Protein AF-A0A812LPV9-F1 (afdb_monomer)

Mean predicted aligned error: 14.33 Å

Structure (mmCIF, N/CA/C/O backbone):
data_AF-A0A812LPV9-F1
#
_entry.id   AF-A0A812LPV9-F1
#
loop_
_atom_site.group_PDB
_atom_site.id
_atom_site.type_symbol
_atom_site.label_atom_id
_atom_site.label_alt_id
_atom_site.label_comp_id
_atom_site.label_asym_id
_atom_site.label_entity_id
_atom_site.label_seq_id
_atom_site.pdbx_PDB_ins_code
_atom_site.Cartn_x
_atom_site.Cartn_y
_atom_site.Cartn_z
_atom_site.occupancy
_atom_site.B_iso_or_equiv
_atom_site.auth_seq_id
_atom_site.auth_comp_id
_atom_site.auth_asym_id
_atom_site.auth_atom_id
_atom_site.pdbx_PDB_model_num
ATOM 1 N N . MET A 1 1 ? -12.421 2.363 -5.747 1.00 58.09 1 MET A N 1
ATOM 2 C CA . MET A 1 1 ? -12.480 2.417 -7.228 1.00 58.09 1 MET A CA 1
ATOM 3 C C . MET A 1 1 ? -11.314 3.194 -7.836 1.00 58.09 1 MET A C 1
ATOM 5 O O . MET A 1 1 ? -10.560 2.579 -8.571 1.00 58.09 1 MET A O 1
ATOM 9 N N . GLY A 1 2 ? -11.102 4.476 -7.494 1.00 71.25 2 GLY A N 1
ATOM 10 C CA . GLY A 1 2 ? -10.065 5.321 -8.123 1.00 71.25 2 GLY A CA 1
ATOM 11 C C . GLY A 1 2 ? -8.636 4.754 -8.113 1.00 71.25 2 GLY A C 1
ATOM 12 O O . GLY A 1 2 ? -7.949 4.799 -9.131 1.00 71.25 2 GLY A O 1
ATOM 13 N N . TYR A 1 3 ? -8.210 4.146 -6.999 1.00 72.00 3 TYR A N 1
ATOM 14 C CA . TYR A 1 3 ? -6.899 3.493 -6.918 1.00 72.00 3 TYR A CA 1
ATOM 15 C C . TYR A 1 3 ? -6.762 2.323 -7.892 1.00 72.00 3 TYR A C 1
ATOM 17 O O . TYR A 1 3 ? -5.778 2.259 -8.619 1.00 72.00 3 TYR A O 1
ATOM 25 N N . LEU A 1 4 ? -7.757 1.429 -7.933 1.00 73.62 4 LEU A N 1
ATOM 26 C CA . LEU A 1 4 ? -7.759 0.251 -8.802 1.00 73.62 4 LEU A CA 1
ATOM 27 C C . LEU A 1 4 ? -7.688 0.671 -10.274 1.00 73.62 4 LEU A C 1
ATOM 29 O O . LEU A 1 4 ? -6.854 0.178 -11.021 1.00 73.62 4 LEU A O 1
ATOM 33 N N . THR A 1 5 ? -8.498 1.653 -10.675 1.00 74.06 5 THR A N 1
ATOM 34 C CA . THR A 1 5 ? -8.436 2.211 -12.031 1.00 74.06 5 THR A CA 1
ATOM 35 C C . THR A 1 5 ? -7.080 2.856 -12.321 1.00 74.06 5 THR A C 1
ATOM 37 O O . THR A 1 5 ? -6.522 2.634 -13.391 1.00 74.06 5 THR A O 1
ATOM 40 N N . GLY A 1 6 ? -6.501 3.591 -11.365 1.00 79.12 6 GLY A N 1
ATOM 41 C CA . GLY A 1 6 ? -5.182 4.213 -11.525 1.00 79.12 6 GLY A CA 1
ATOM 42 C C . GLY A 1 6 ? -4.029 3.206 -11.623 1.00 79.12 6 GLY A C 1
ATOM 43 O O . GLY A 1 6 ? -3.083 3.414 -12.386 1.00 79.12 6 GLY A O 1
ATOM 44 N N . SER A 1 7 ? -4.125 2.086 -10.901 1.00 80.31 7 SER A N 1
ATOM 45 C CA . SER A 1 7 ? -3.118 1.018 -10.913 1.00 80.31 7 SER A CA 1
ATOM 46 C C . SER A 1 7 ? -3.234 0.131 -12.153 1.00 80.31 7 SER A C 1
ATOM 48 O O . SER A 1 7 ? -2.214 -0.152 -12.776 1.00 80.31 7 SER A O 1
ATOM 50 N N . ILE A 1 8 ? -4.451 -0.222 -12.585 1.00 85.50 8 ILE A N 1
ATOM 51 C CA . ILE A 1 8 ? -4.676 -0.971 -13.835 1.00 85.50 8 ILE A CA 1
ATOM 52 C C . ILE A 1 8 ? -4.139 -0.192 -15.036 1.00 85.50 8 ILE A C 1
ATOM 54 O O . ILE A 1 8 ? -3.438 -0.764 -15.867 1.00 85.50 8 ILE A O 1
ATOM 58 N N . VAL A 1 9 ? -4.434 1.109 -15.128 1.00 85.81 9 VAL A N 1
ATOM 59 C CA . VAL A 1 9 ? -3.950 1.940 -16.241 1.00 85.81 9 VAL A CA 1
ATOM 60 C C . VAL A 1 9 ? -2.424 1.967 -16.263 1.00 85.81 9 VAL A C 1
ATOM 62 O O . VAL A 1 9 ? -1.837 1.681 -17.303 1.00 85.81 9 VAL A O 1
ATOM 65 N N . SER A 1 10 ? -1.787 2.204 -15.113 1.00 82.44 10 SER A N 1
ATOM 66 C CA . SER A 1 10 ? -0.323 2.172 -14.997 1.00 82.44 10 SER A CA 1
ATOM 67 C C . SER A 1 10 ? 0.261 0.809 -15.388 1.00 82.44 10 SER A C 1
ATOM 69 O O . SER A 1 10 ? 1.250 0.755 -16.114 1.00 82.44 10 SER A O 1
ATOM 71 N N . TYR A 1 11 ? -0.365 -0.297 -14.966 1.00 84.75 11 TYR A N 1
ATOM 72 C CA . TYR A 1 11 ? 0.058 -1.649 -15.340 1.00 84.75 11 TYR A CA 1
ATOM 73 C C . TYR A 1 11 ? -0.030 -1.871 -16.853 1.00 84.75 11 TYR A C 1
ATOM 75 O O . TYR A 1 11 ? 0.944 -2.301 -17.468 1.00 84.75 11 TYR A O 1
ATOM 83 N N . VAL A 1 12 ? -1.172 -1.544 -17.464 1.00 87.19 12 VAL A N 1
ATOM 84 C CA . VAL A 1 12 ? -1.396 -1.699 -18.908 1.00 87.19 12 VAL A CA 1
ATOM 85 C C . VAL A 1 12 ? -0.426 -0.825 -19.703 1.00 87.19 12 VAL A C 1
ATOM 87 O O . VAL A 1 12 ? 0.157 -1.297 -20.679 1.00 87.19 12 VAL A O 1
ATOM 90 N N . GLN A 1 13 ? -0.203 0.419 -19.275 1.00 85.94 13 GLN A N 1
ATOM 91 C CA . GLN A 1 13 ? 0.755 1.330 -19.900 1.00 85.94 13 GLN A CA 1
ATOM 92 C C . GLN A 1 13 ? 2.184 0.778 -19.835 1.00 85.94 13 GLN A C 1
ATOM 94 O O . GLN A 1 13 ? 2.838 0.664 -20.874 1.00 85.94 13 GLN A O 1
ATOM 99 N N . ALA A 1 14 ? 2.643 0.398 -18.639 1.00 80.06 14 ALA A N 1
ATOM 100 C CA . ALA A 1 14 ? 4.017 -0.035 -18.398 1.00 80.06 14 ALA A CA 1
ATOM 101 C C . ALA A 1 14 ? 4.334 -1.415 -18.994 1.00 80.06 14 ALA A C 1
ATOM 103 O O . ALA A 1 14 ? 5.439 -1.628 -19.486 1.00 80.06 14 ALA A O 1
ATOM 104 N N . ASN A 1 15 ? 3.378 -2.351 -18.988 1.00 80.19 15 ASN A N 1
ATOM 105 C CA . ASN A 1 15 ? 3.630 -3.732 -19.409 1.00 80.19 15 ASN A CA 1
ATOM 106 C C . ASN A 1 15 ? 3.162 -4.036 -20.828 1.00 80.19 15 ASN A C 1
ATOM 108 O O . ASN A 1 15 ? 3.883 -4.692 -21.573 1.00 80.19 15 ASN A O 1
ATOM 112 N N . LEU A 1 16 ? 1.972 -3.586 -21.225 1.00 83.44 16 LEU A N 1
ATOM 113 C CA . LEU A 1 16 ? 1.396 -3.966 -22.516 1.00 83.44 16 LEU A CA 1
ATOM 114 C C . LEU A 1 16 ? 1.689 -2.918 -23.589 1.00 83.44 16 LEU A C 1
ATOM 116 O O . LEU A 1 16 ? 2.261 -3.238 -24.630 1.00 83.44 16 LEU A O 1
ATOM 120 N N . VAL A 1 17 ? 1.334 -1.658 -23.333 1.00 86.06 17 VAL A N 1
ATOM 121 C CA . VAL A 1 17 ? 1.473 -0.578 -24.321 1.00 86.06 17 VAL A CA 1
ATOM 122 C C . VAL A 1 17 ? 2.946 -0.305 -24.617 1.00 86.06 17 VAL A C 1
ATOM 124 O O . VAL A 1 17 ? 3.327 -0.237 -25.787 1.00 86.06 17 VAL A O 1
ATOM 127 N N . ALA A 1 18 ? 3.792 -0.236 -23.585 1.00 84.00 18 ALA A N 1
ATOM 128 C CA . ALA A 1 18 ? 5.233 -0.081 -23.762 1.00 84.00 18 ALA A CA 1
ATOM 129 C C . ALA A 1 18 ? 5.836 -1.221 -24.602 1.00 84.00 18 ALA A C 1
ATOM 131 O O . ALA A 1 18 ? 6.588 -0.954 -25.538 1.00 84.00 18 ALA A O 1
ATOM 132 N N . LYS A 1 19 ? 5.467 -2.485 -24.347 1.00 81.44 19 LYS A N 1
ATOM 133 C CA . LYS A 1 19 ? 5.959 -3.628 -25.139 1.00 81.44 19 LYS A CA 1
ATOM 134 C C . LYS A 1 19 ? 5.472 -3.579 -26.585 1.00 81.44 19 LYS A C 1
ATOM 136 O O . LYS A 1 19 ? 6.274 -3.792 -27.491 1.00 81.44 19 LYS A O 1
ATOM 141 N N . ILE A 1 20 ? 4.206 -3.235 -26.828 1.00 81.69 20 ILE A N 1
ATOM 142 C CA . ILE A 1 20 ? 3.676 -3.080 -28.191 1.00 81.69 20 ILE A CA 1
ATOM 143 C C . ILE A 1 20 ? 4.466 -2.014 -28.965 1.00 81.69 20 ILE A C 1
ATOM 145 O O . ILE A 1 20 ? 4.861 -2.260 -30.106 1.00 81.69 20 ILE A O 1
ATOM 149 N N . ILE A 1 21 ? 4.720 -0.855 -28.348 1.00 81.56 21 ILE A N 1
ATOM 150 C CA . ILE A 1 21 ? 5.374 0.289 -28.999 1.00 81.56 21 ILE A CA 1
ATOM 151 C C . ILE A 1 21 ? 6.881 0.072 -29.177 1.00 81.56 21 ILE A C 1
ATOM 153 O O . ILE A 1 21 ? 7.406 0.335 -30.259 1.00 81.56 21 ILE A O 1
ATOM 157 N N . TYR A 1 22 ? 7.586 -0.366 -28.133 1.00 78.31 22 TYR A N 1
ATOM 158 C CA . TYR A 1 22 ? 9.050 -0.418 -28.133 1.00 78.31 22 TYR A CA 1
ATOM 159 C C . TYR A 1 22 ? 9.610 -1.771 -28.584 1.00 78.31 22 TYR A C 1
ATOM 161 O O . TYR A 1 22 ? 10.654 -1.796 -29.235 1.00 78.31 22 TYR A O 1
ATOM 169 N N . VAL A 1 23 ? 8.931 -2.882 -28.272 1.00 77.88 23 VAL A N 1
ATOM 170 C CA . VAL A 1 23 ? 9.453 -4.244 -28.491 1.00 77.88 23 VAL A CA 1
ATOM 171 C C . VAL A 1 23 ? 8.828 -4.889 -29.723 1.00 77.88 23 VAL A C 1
ATOM 173 O O . VAL A 1 23 ? 9.540 -5.247 -30.656 1.00 77.88 23 VAL A O 1
ATOM 176 N N . TRP A 1 24 ? 7.502 -5.042 -29.751 1.00 80.00 24 TRP A N 1
ATOM 177 C CA . TRP A 1 24 ? 6.835 -5.840 -30.783 1.00 80.00 24 TRP A CA 1
ATOM 178 C C . TRP A 1 24 ? 6.663 -5.102 -32.103 1.00 80.00 24 TRP A C 1
ATOM 180 O O . TRP A 1 24 ? 6.750 -5.735 -33.154 1.00 80.00 24 TRP A O 1
ATOM 190 N N . LYS A 1 25 ? 6.385 -3.789 -32.061 1.00 82.31 25 LYS A N 1
ATOM 191 C CA . LYS A 1 25 ? 6.177 -2.932 -33.245 1.00 82.31 25 LYS A CA 1
ATOM 192 C C . LYS A 1 25 ? 5.220 -3.556 -34.270 1.00 82.31 25 LYS A C 1
ATOM 194 O O . LYS A 1 25 ? 5.392 -3.424 -35.476 1.00 82.31 25 LYS A O 1
ATOM 199 N N . CYS A 1 26 ? 4.227 -4.295 -33.781 1.00 82.81 26 CYS A N 1
ATOM 200 C CA . CYS A 1 26 ? 3.403 -5.175 -34.605 1.00 82.81 26 CYS A CA 1
ATOM 201 C C . CYS A 1 26 ? 2.161 -4.487 -35.191 1.00 82.81 26 CYS A C 1
ATOM 203 O O . CYS A 1 26 ? 1.434 -5.111 -35.962 1.00 82.81 26 CYS A O 1
ATOM 205 N N . LEU A 1 27 ? 1.909 -3.227 -34.824 1.00 88.12 27 LEU A N 1
ATOM 206 C CA . LEU A 1 27 ? 0.737 -2.461 -35.239 1.00 88.12 27 LEU A CA 1
ATOM 207 C C . LEU A 1 27 ? 1.086 -1.427 -36.323 1.00 88.12 27 LEU A C 1
ATOM 209 O O . LEU A 1 27 ? 2.207 -0.919 -36.339 1.00 88.12 27 LEU A O 1
ATOM 213 N N . PRO A 1 28 ? 0.131 -1.073 -37.203 1.00 91.19 28 PRO A N 1
ATOM 214 C CA . PRO A 1 28 ? 0.298 0.017 -38.162 1.00 91.19 28 PRO A CA 1
ATOM 215 C C . PRO A 1 28 ? 0.504 1.369 -37.461 1.00 91.19 28 PRO A C 1
ATOM 217 O O . PRO A 1 28 ? 0.020 1.587 -36.346 1.00 91.19 28 PRO A O 1
ATOM 220 N N . GLU A 1 29 ? 1.176 2.301 -38.143 1.00 89.38 29 GLU A N 1
ATOM 221 C CA . GLU A 1 29 ? 1.574 3.606 -37.588 1.00 89.38 29 GLU A CA 1
ATOM 222 C C . GLU A 1 29 ? 0.404 4.423 -37.027 1.00 89.38 29 GLU A C 1
ATOM 224 O O . GLU A 1 29 ? 0.554 5.084 -36.003 1.00 89.38 29 GLU A O 1
ATOM 229 N N . SER A 1 30 ? -0.779 4.336 -37.640 1.00 93.00 30 SER A N 1
ATOM 230 C CA . SER A 1 30 ? -1.986 5.015 -37.153 1.00 93.00 30 SER A CA 1
ATOM 231 C C . SER A 1 30 ? -2.409 4.529 -35.763 1.00 93.00 30 SER A C 1
ATOM 233 O O . SER A 1 30 ? -2.703 5.341 -34.887 1.00 93.00 30 SER A O 1
ATOM 235 N N . LEU A 1 31 ? -2.385 3.213 -35.525 1.00 90.81 31 LEU A N 1
ATOM 236 C CA . LEU A 1 31 ? -2.708 2.623 -34.223 1.00 90.81 31 LEU A CA 1
ATOM 237 C C . LEU A 1 31 ? -1.598 2.870 -33.201 1.00 90.81 31 LEU A C 1
ATOM 239 O O . LEU A 1 31 ? -1.889 3.171 -32.044 1.00 90.81 31 LEU A O 1
ATOM 243 N N . LEU A 1 32 ? -0.333 2.806 -33.626 1.00 88.44 32 LEU A N 1
ATOM 244 C CA . LEU A 1 32 ? 0.790 3.191 -32.772 1.00 88.44 32 LEU A CA 1
ATOM 245 C C . LEU A 1 32 ? 0.698 4.663 -32.359 1.00 88.44 32 LEU A C 1
ATOM 247 O O . LEU A 1 32 ? 0.984 4.972 -31.209 1.00 88.44 32 LEU A O 1
ATOM 251 N N . GLY A 1 33 ? 0.241 5.555 -33.241 1.00 90.12 33 GLY A N 1
ATOM 252 C CA . GLY A 1 33 ? -0.003 6.964 -32.929 1.00 90.12 33 GLY A CA 1
ATOM 253 C C . GLY A 1 33 ? -1.067 7.170 -31.846 1.00 90.12 33 GLY A C 1
ATOM 254 O O . GLY A 1 33 ? -0.899 8.027 -30.982 1.00 90.12 33 GLY A O 1
ATOM 255 N N . ILE A 1 34 ? -2.117 6.345 -31.831 1.00 92.19 34 ILE A N 1
ATOM 256 C CA . ILE A 1 34 ? -3.139 6.367 -30.771 1.00 92.19 34 ILE A CA 1
ATOM 257 C C . ILE A 1 34 ? -2.555 5.848 -29.453 1.00 92.19 34 ILE A C 1
ATOM 259 O O . ILE A 1 34 ? -2.677 6.504 -28.421 1.00 92.19 34 ILE A O 1
ATOM 263 N N . LEU A 1 35 ? -1.877 4.695 -29.479 1.00 90.38 35 LEU A N 1
ATOM 264 C CA . LEU A 1 35 ? -1.255 4.116 -28.282 1.00 90.38 35 LEU A CA 1
ATOM 265 C C . LEU A 1 35 ? -0.168 5.020 -27.694 1.00 90.38 35 LEU A C 1
ATOM 267 O O . LEU A 1 35 ? -0.006 5.088 -26.478 1.00 90.38 35 LEU A O 1
ATOM 271 N N . LYS A 1 36 ? 0.541 5.755 -28.552 1.00 87.38 36 LYS A N 1
ATOM 272 C CA . LYS A 1 36 ? 1.539 6.753 -28.176 1.00 87.38 36 LYS A CA 1
ATOM 273 C C . LYS A 1 36 ? 0.943 7.831 -27.263 1.00 87.38 36 LYS A C 1
ATOM 275 O O . LYS A 1 36 ? 1.590 8.209 -26.294 1.00 87.38 36 LYS A O 1
ATOM 280 N N . ALA A 1 37 ? -0.295 8.270 -27.508 1.00 88.00 37 ALA A N 1
ATOM 281 C CA . ALA A 1 37 ? -0.976 9.250 -26.656 1.00 88.00 37 ALA A CA 1
ATOM 282 C C . ALA A 1 37 ? -1.279 8.720 -25.242 1.00 88.00 37 ALA A C 1
ATOM 284 O O . ALA A 1 37 ? -1.462 9.505 -24.314 1.00 88.00 37 ALA A O 1
ATOM 285 N N . LEU A 1 38 ? -1.315 7.395 -25.071 1.00 87.50 38 LEU A N 1
ATOM 286 C CA . LEU A 1 38 ? -1.535 6.749 -23.780 1.00 87.50 38 LEU A CA 1
ATOM 287 C C . LEU A 1 38 ? -0.239 6.524 -23.001 1.00 87.50 38 LEU A C 1
ATOM 289 O O . LEU A 1 38 ? -0.322 6.176 -21.827 1.00 87.50 38 LEU A O 1
ATOM 293 N N . LEU A 1 39 ? 0.939 6.680 -23.612 1.00 85.06 39 LEU A N 1
ATOM 294 C CA . LEU A 1 39 ? 2.207 6.386 -22.957 1.00 85.06 39 LEU A CA 1
ATOM 295 C C . LEU A 1 39 ? 2.869 7.679 -22.449 1.00 85.06 39 LEU A C 1
ATOM 297 O O . LEU A 1 39 ? 3.226 8.542 -23.259 1.00 85.06 39 LEU A O 1
ATOM 301 N N . PRO A 1 40 ? 3.086 7.837 -21.131 1.00 78.19 40 PRO A N 1
ATOM 302 C CA . PRO A 1 40 ? 3.916 8.929 -20.641 1.00 78.19 40 PRO A CA 1
ATOM 303 C C . PRO A 1 40 ? 5.332 8.761 -21.210 1.00 78.19 40 PRO A C 1
ATOM 305 O O . PRO A 1 40 ? 5.865 7.654 -21.229 1.00 78.19 40 PRO A O 1
ATOM 308 N N . TRP A 1 41 ? 5.933 9.854 -21.688 1.00 83.69 41 TRP A N 1
ATOM 309 C CA . TRP A 1 41 ? 7.270 9.848 -22.313 1.00 83.69 41 TRP A CA 1
ATOM 310 C C . TRP A 1 41 ? 7.350 9.088 -23.638 1.00 83.69 41 TRP A C 1
ATOM 312 O O . TRP A 1 41 ? 8.372 8.501 -23.982 1.00 83.69 41 TRP A O 1
ATOM 322 N N . SER A 1 42 ? 6.262 9.105 -24.403 1.00 84.81 42 SER A N 1
ATOM 323 C CA . SER A 1 42 ? 6.263 8.540 -25.744 1.00 84.81 42 SER A CA 1
ATOM 324 C C . SER A 1 42 ? 7.296 9.225 -26.669 1.00 84.81 42 SER A C 1
ATOM 326 O O . SER A 1 42 ? 7.523 10.435 -26.557 1.00 84.81 42 SER A O 1
ATOM 328 N N . PRO A 1 43 ? 7.926 8.488 -27.601 1.00 82.12 43 PRO A N 1
ATOM 329 C CA . PRO A 1 43 ? 8.985 9.026 -28.452 1.00 82.12 43 PRO A CA 1
ATOM 330 C C . PRO A 1 43 ? 8.417 10.059 -29.431 1.00 82.12 43 PRO A C 1
ATOM 332 O O . PRO A 1 43 ? 7.331 9.866 -29.977 1.00 82.12 43 PRO A O 1
ATOM 335 N N . ALA A 1 44 ? 9.148 11.141 -29.715 1.00 85.44 44 ALA A N 1
ATOM 336 C CA . ALA A 1 44 ? 8.681 12.199 -30.620 1.00 85.44 44 ALA A CA 1
ATOM 337 C C . ALA A 1 44 ? 8.314 11.666 -32.021 1.00 85.44 44 ALA A C 1
ATOM 339 O O . ALA A 1 44 ? 7.297 12.075 -32.580 1.00 85.44 44 ALA A O 1
ATOM 340 N N . SER A 1 45 ? 9.055 10.673 -32.520 1.00 86.50 45 SER A N 1
ATOM 341 C CA . SER A 1 45 ? 8.760 9.933 -33.751 1.00 86.50 45 SER A CA 1
ATOM 342 C C . SER A 1 45 ? 8.610 8.432 -33.473 1.00 86.50 45 SER A C 1
ATOM 344 O O . SER A 1 45 ? 9.270 7.900 -32.588 1.00 86.50 45 SER A O 1
ATOM 346 N N . LEU A 1 46 ? 7.772 7.734 -34.247 1.00 82.00 46 LEU A N 1
ATOM 347 C CA . LEU A 1 46 ? 7.689 6.263 -34.234 1.00 82.00 46 LEU A CA 1
ATOM 348 C C . LEU A 1 46 ? 8.831 5.602 -35.025 1.00 82.00 46 LEU A C 1
ATOM 350 O O . LEU A 1 46 ? 9.067 4.407 -34.889 1.00 82.00 46 LEU A O 1
ATOM 354 N N . THR A 1 47 ? 9.551 6.370 -35.846 1.00 79.69 47 THR A N 1
ATOM 355 C CA . THR A 1 47 ? 10.686 5.862 -36.631 1.00 79.69 47 THR A CA 1
ATOM 356 C C . THR A 1 47 ? 11.998 5.891 -35.850 1.00 79.69 47 THR A C 1
ATOM 358 O O . THR A 1 47 ? 12.862 5.044 -36.067 1.00 79.69 47 THR A O 1
ATOM 361 N N . VAL A 1 48 ? 12.142 6.835 -34.914 1.00 79.25 48 VAL A N 1
ATOM 362 C CA . VAL A 1 48 ? 13.349 7.030 -34.102 1.00 79.25 48 VAL A CA 1
ATOM 363 C C . VAL A 1 48 ? 12.952 7.091 -32.635 1.00 79.25 48 VAL A C 1
ATOM 365 O O . VAL A 1 48 ? 12.323 8.046 -32.181 1.00 79.25 48 VAL A O 1
ATOM 368 N N . TYR A 1 49 ? 13.344 6.059 -31.894 1.00 75.94 49 TYR A N 1
ATOM 369 C CA . TYR A 1 49 ? 13.074 5.945 -30.469 1.00 75.94 49 TYR A CA 1
ATOM 370 C C . TYR A 1 49 ? 14.250 6.519 -29.691 1.00 75.94 49 TYR A C 1
ATOM 372 O O . TYR A 1 49 ? 15.324 5.919 -29.648 1.00 75.94 49 TYR A O 1
ATOM 380 N N . ASP A 1 50 ? 14.042 7.682 -29.079 1.00 79.19 50 ASP A N 1
ATOM 381 C CA . ASP A 1 50 ? 15.014 8.218 -28.138 1.00 79.19 50 ASP A CA 1
ATOM 382 C C . ASP A 1 50 ? 15.155 7.259 -26.950 1.00 79.19 50 ASP A C 1
ATOM 384 O O . ASP A 1 50 ?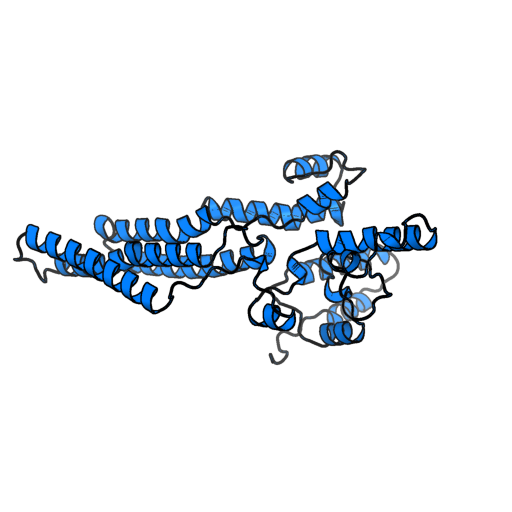 14.179 6.886 -26.290 1.00 79.19 50 ASP A O 1
ATOM 388 N N . ARG A 1 51 ? 16.396 6.857 -26.686 1.00 75.88 51 ARG A N 1
ATOM 389 C CA . ARG A 1 51 ? 16.733 5.898 -25.638 1.00 75.88 51 ARG A CA 1
ATOM 390 C C . ARG A 1 51 ? 16.281 6.385 -24.267 1.00 75.88 51 ARG A C 1
ATOM 392 O O . ARG A 1 51 ? 15.757 5.593 -23.492 1.00 75.88 51 ARG A O 1
ATOM 399 N N . ARG A 1 52 ? 16.444 7.680 -23.978 1.00 76.00 52 ARG A N 1
ATOM 400 C CA . ARG A 1 52 ? 16.051 8.253 -22.686 1.00 76.00 52 ARG A CA 1
ATOM 401 C C . ARG A 1 52 ? 14.536 8.200 -22.496 1.00 76.00 52 ARG A C 1
ATOM 403 O O . ARG A 1 52 ? 14.068 7.906 -21.402 1.00 76.00 52 ARG A O 1
ATOM 410 N N . SER A 1 53 ? 13.774 8.435 -23.558 1.00 79.25 53 SER A N 1
ATOM 411 C CA . SER A 1 53 ? 12.312 8.314 -23.550 1.00 79.25 53 SER A CA 1
ATOM 412 C C . SER A 1 53 ? 11.857 6.869 -23.301 1.00 79.25 53 SER A C 1
ATOM 414 O O . SER A 1 53 ? 10.979 6.637 -22.472 1.00 79.25 53 SER A O 1
ATOM 416 N N . ALA A 1 54 ? 12.514 5.886 -23.929 1.00 77.12 54 ALA A N 1
ATOM 417 C CA . ALA A 1 54 ? 12.256 4.470 -23.666 1.00 77.12 54 ALA A CA 1
ATOM 418 C C . ALA A 1 54 ? 12.601 4.081 -22.217 1.00 77.12 54 ALA A C 1
ATOM 420 O O . ALA A 1 54 ? 11.773 3.500 -21.522 1.00 77.12 54 ALA A O 1
ATOM 421 N N . GLU A 1 55 ? 13.786 4.465 -21.732 1.00 75.00 55 GLU A N 1
ATOM 422 C CA . GLU A 1 55 ? 14.221 4.258 -20.344 1.00 75.00 55 GLU A CA 1
ATOM 423 C C . GLU A 1 55 ? 13.216 4.831 -19.332 1.00 75.00 55 GLU A C 1
ATOM 425 O O . GLU A 1 55 ? 12.852 4.163 -18.365 1.00 75.00 55 GLU A O 1
ATOM 430 N N . MET A 1 56 ? 12.728 6.051 -19.569 1.00 76.38 56 MET A N 1
ATOM 431 C CA . MET A 1 56 ? 11.723 6.690 -18.719 1.00 76.38 56 MET A CA 1
ATOM 432 C C . MET A 1 56 ? 10.352 6.013 -18.815 1.00 76.38 56 MET A C 1
ATOM 434 O O . MET A 1 56 ? 9.662 5.923 -17.803 1.00 76.38 56 MET A O 1
ATOM 438 N N . GLY A 1 57 ? 9.969 5.511 -19.992 1.00 76.81 57 GLY A N 1
ATOM 439 C CA . GLY A 1 57 ? 8.721 4.770 -20.198 1.00 76.81 57 GLY A CA 1
ATOM 440 C C . GLY A 1 57 ? 8.697 3.400 -19.511 1.00 76.81 57 GLY A C 1
ATOM 441 O O . GLY A 1 57 ? 7.632 2.944 -19.106 1.00 76.81 57 GLY A O 1
ATOM 442 N N . PHE A 1 58 ? 9.863 2.769 -19.337 1.00 76.50 58 PHE A N 1
ATOM 443 C CA . PHE A 1 58 ? 10.016 1.514 -18.588 1.00 76.50 58 PHE A CA 1
ATOM 444 C C . PHE A 1 58 ? 10.311 1.718 -17.097 1.00 76.50 58 PHE A C 1
ATOM 446 O O . PHE A 1 58 ? 10.396 0.747 -16.346 1.00 76.50 58 PHE A O 1
ATOM 453 N N . ARG A 1 59 ? 10.478 2.962 -16.636 1.00 75.69 59 ARG A N 1
ATOM 454 C CA . ARG A 1 59 ? 10.715 3.230 -15.219 1.00 75.69 59 ARG A CA 1
ATOM 455 C C . ARG A 1 59 ? 9.436 2.966 -14.426 1.00 75.69 59 ARG A C 1
ATOM 457 O O . ARG A 1 59 ? 8.429 3.640 -14.627 1.00 75.69 59 ARG A O 1
ATOM 464 N N . ALA A 1 60 ? 9.508 2.028 -13.484 1.00 79.31 60 ALA A N 1
ATOM 465 C CA . ALA A 1 60 ? 8.431 1.752 -12.541 1.00 79.31 60 ALA A CA 1
ATOM 466 C C . ALA A 1 60 ? 8.003 3.038 -11.812 1.00 79.31 60 ALA A C 1
ATOM 468 O O . ALA A 1 60 ? 8.836 3.748 -11.233 1.00 79.31 60 ALA A O 1
ATOM 469 N N . GLY A 1 61 ? 6.703 3.340 -11.842 1.00 81.19 61 GLY A N 1
ATOM 470 C CA . GLY A 1 61 ? 6.142 4.502 -11.152 1.00 81.19 61 GLY A CA 1
ATOM 471 C C . GLY A 1 61 ? 6.361 4.388 -9.646 1.00 81.19 61 GLY A C 1
ATOM 472 O O . GLY A 1 61 ? 6.469 3.290 -9.123 1.00 81.19 61 GLY A O 1
ATOM 473 N N . GLN A 1 62 ? 6.453 5.493 -8.914 1.00 82.19 62 GLN A N 1
ATOM 474 C CA . GLN A 1 62 ? 6.592 5.392 -7.458 1.00 82.19 62 GLN A CA 1
ATOM 475 C C . GLN A 1 62 ? 5.303 4.862 -6.818 1.00 82.19 62 GLN A C 1
ATOM 477 O O . GLN A 1 62 ? 4.204 5.107 -7.326 1.00 82.19 62 GLN A O 1
ATOM 482 N N . ILE A 1 63 ? 5.434 4.163 -5.688 1.00 83.69 63 ILE A N 1
ATOM 483 C CA . ILE A 1 63 ? 4.284 3.759 -4.874 1.00 83.69 63 ILE A CA 1
ATOM 484 C C . ILE A 1 63 ? 3.442 4.996 -4.539 1.00 83.69 63 ILE A C 1
ATOM 486 O O . ILE A 1 63 ? 3.941 6.007 -4.038 1.00 83.69 63 ILE A O 1
ATOM 490 N N . GLY A 1 64 ? 2.142 4.903 -4.812 1.00 84.69 64 GLY A N 1
ATOM 491 C CA . GLY A 1 64 ? 1.167 5.949 -4.527 1.00 84.69 64 GLY A CA 1
ATOM 492 C C . GLY A 1 64 ? 0.765 5.965 -3.056 1.00 84.69 64 GLY A C 1
ATOM 493 O O . GLY A 1 64 ? -0.409 5.766 -2.755 1.00 84.69 64 GLY A O 1
ATOM 494 N N . LEU A 1 65 ? 1.717 6.217 -2.151 1.00 83.44 65 LEU A N 1
ATOM 495 C CA . LEU A 1 65 ? 1.524 6.135 -0.697 1.00 83.44 65 LEU A CA 1
ATOM 496 C C . LEU A 1 65 ? 0.267 6.864 -0.176 1.00 83.44 65 LEU A C 1
ATOM 498 O O . LEU A 1 65 ? -0.449 6.273 0.631 1.00 83.44 65 LEU A O 1
ATOM 502 N N . PRO A 1 66 ? -0.101 8.078 -0.644 1.00 84.38 66 PRO A N 1
ATOM 503 C CA . PRO A 1 66 ? -1.340 8.724 -0.202 1.00 84.38 66 PRO A CA 1
ATOM 504 C C . PRO A 1 66 ? -2.596 7.896 -0.491 1.00 84.38 66 PRO A C 1
ATOM 506 O O . PRO A 1 66 ? -3.528 7.880 0.313 1.00 84.38 66 PRO A O 1
ATOM 509 N N . TRP A 1 67 ? -2.626 7.192 -1.623 1.00 83.69 67 TRP A N 1
ATOM 510 C CA . TRP A 1 67 ? -3.751 6.347 -2.010 1.00 83.69 67 TRP A CA 1
ATOM 511 C C . TRP A 1 67 ? -3.764 5.033 -1.241 1.00 83.69 67 TRP A C 1
ATOM 513 O O . TRP A 1 67 ? -4.830 4.613 -0.792 1.00 83.69 67 TRP A O 1
ATOM 523 N N . ASP A 1 68 ? -2.595 4.421 -1.046 1.00 83.12 68 ASP A N 1
ATOM 524 C CA . ASP A 1 68 ? -2.454 3.204 -0.244 1.00 83.12 68 ASP A CA 1
ATOM 525 C C . ASP A 1 68 ? -2.910 3.472 1.194 1.00 83.12 68 ASP A C 1
ATOM 527 O O . ASP A 1 68 ? -3.768 2.762 1.714 1.00 83.12 68 ASP A O 1
ATOM 531 N N . TYR A 1 69 ? -2.447 4.565 1.805 1.00 84.62 69 TYR A N 1
ATOM 532 C CA . TYR A 1 69 ? -2.854 4.948 3.156 1.00 84.62 69 TYR A CA 1
ATOM 533 C C . TYR A 1 69 ? -4.304 5.409 3.244 1.00 84.62 69 TYR A C 1
ATOM 535 O O . TYR A 1 69 ? -4.954 5.146 4.250 1.00 84.62 69 TYR A O 1
ATOM 543 N N . SER A 1 70 ? -4.853 6.042 2.206 1.00 85.19 70 SER A N 1
ATOM 544 C CA . SER A 1 70 ? -6.288 6.347 2.166 1.00 85.19 70 SER A CA 1
ATOM 545 C C . SER A 1 70 ? -7.120 5.065 2.132 1.00 85.19 70 SER A C 1
ATOM 547 O O . SER A 1 70 ? -8.105 4.949 2.857 1.00 85.19 70 SER A O 1
ATOM 549 N N . ASN A 1 71 ? -6.710 4.071 1.342 1.00 82.62 71 ASN A N 1
ATOM 550 C CA . ASN A 1 71 ? -7.400 2.785 1.291 1.00 82.62 71 ASN A CA 1
ATOM 551 C C . ASN A 1 71 ? -7.250 1.993 2.582 1.00 82.62 71 ASN A C 1
ATOM 553 O O . ASN A 1 71 ? -8.200 1.326 2.983 1.00 82.62 71 ASN A O 1
ATOM 557 N N . LEU A 1 72 ? -6.079 2.075 3.214 1.00 82.62 72 LEU A N 1
ATOM 558 C CA . LEU A 1 72 ? -5.836 1.438 4.491 1.00 82.62 72 LEU A CA 1
ATOM 559 C C . LEU A 1 72 ? -6.615 2.144 5.587 1.00 82.62 72 LEU A C 1
ATOM 561 O O . LEU A 1 72 ? -7.338 1.458 6.259 1.00 82.62 72 LEU A O 1
ATOM 565 N N . ILE A 1 73 ? -6.562 3.466 5.747 1.00 86.25 73 ILE A N 1
ATOM 566 C CA . ILE A 1 73 ? -7.140 4.170 6.905 1.00 86.25 73 ILE A CA 1
ATOM 567 C C . ILE A 1 73 ? -8.577 4.638 6.653 1.00 86.25 73 ILE A C 1
ATOM 569 O O . ILE A 1 73 ? -9.468 4.342 7.447 1.00 86.25 73 ILE A O 1
ATOM 573 N N . LEU A 1 74 ? -8.825 5.383 5.571 1.00 86.31 74 LEU A N 1
ATOM 574 C CA . LEU A 1 74 ? -10.108 6.062 5.358 1.00 86.31 74 LEU A CA 1
ATOM 575 C C . LEU A 1 74 ? -11.231 5.086 5.013 1.00 86.31 74 LEU A C 1
ATOM 577 O O . LEU A 1 74 ? -12.327 5.233 5.547 1.00 86.31 74 LEU A O 1
ATOM 581 N N . ASN A 1 75 ? -10.985 4.082 4.163 1.00 85.00 75 ASN A N 1
ATOM 582 C CA . ASN A 1 75 ? -12.050 3.140 3.800 1.00 85.00 75 ASN A CA 1
ATOM 583 C C . ASN A 1 75 ? -12.541 2.344 5.022 1.00 85.00 75 ASN A C 1
ATOM 585 O O . ASN A 1 75 ? -13.749 2.320 5.244 1.00 85.00 75 ASN A O 1
ATOM 589 N N . PRO A 1 76 ? -11.671 1.753 5.864 1.00 84.56 76 PRO A N 1
ATOM 590 C CA . PRO A 1 76 ? -12.125 1.063 7.064 1.00 84.56 76 PRO A CA 1
ATOM 591 C C . PRO A 1 76 ? -12.776 2.010 8.060 1.00 84.56 76 PRO A C 1
ATOM 593 O O . PRO A 1 76 ? -13.798 1.644 8.618 1.00 84.56 76 PRO A O 1
ATOM 596 N N . LEU A 1 77 ? -12.276 3.242 8.227 1.00 86.69 77 LEU A N 1
ATOM 597 C CA . LEU A 1 77 ? -12.970 4.252 9.033 1.00 86.69 77 LEU A CA 1
ATOM 598 C C . LEU A 1 77 ? -14.408 4.469 8.557 1.00 86.69 77 LEU A C 1
ATOM 600 O O . LEU A 1 77 ? -15.329 4.391 9.364 1.00 86.69 77 LEU A O 1
ATOM 604 N N . LEU A 1 78 ? -14.609 4.704 7.258 1.00 86.44 78 LEU A N 1
ATOM 605 C CA . LEU A 1 78 ? -15.937 4.903 6.680 1.00 86.44 78 LEU A CA 1
ATOM 606 C C . LEU A 1 78 ? -16.836 3.685 6.906 1.00 86.44 78 LEU A C 1
ATOM 608 O O . LEU A 1 78 ? -17.980 3.858 7.316 1.00 86.44 78 LEU A O 1
ATOM 612 N N . VAL A 1 79 ? -16.321 2.468 6.715 1.00 83.56 79 VAL A N 1
ATOM 613 C CA . VAL A 1 79 ? -17.107 1.247 6.951 1.00 83.56 79 VAL A CA 1
ATOM 614 C C . VAL A 1 79 ? -17.395 1.034 8.444 1.00 83.56 79 VAL A C 1
ATOM 616 O O . VAL A 1 79 ? -18.491 0.624 8.823 1.00 83.56 79 VAL A O 1
ATOM 619 N N . PHE A 1 80 ? -16.469 1.390 9.335 1.00 83.19 80 PHE A N 1
ATOM 620 C CA . PHE A 1 80 ? -16.740 1.364 10.771 1.00 83.19 80 PHE A CA 1
ATOM 621 C C . PHE A 1 80 ? -17.820 2.376 11.156 1.00 83.19 80 PHE A C 1
ATOM 623 O O . PHE A 1 80 ? -18.728 2.036 11.913 1.00 83.19 80 PHE A O 1
ATOM 630 N N . PHE A 1 81 ? -17.819 3.574 10.568 1.00 81.88 81 PHE A N 1
ATOM 631 C CA . PHE A 1 81 ? -18.915 4.529 10.738 1.00 81.88 81 PHE A CA 1
ATOM 632 C C . PHE A 1 81 ? -20.257 3.992 10.219 1.00 81.88 81 PHE A C 1
ATOM 634 O O . PHE A 1 81 ? -21.282 4.204 10.873 1.00 81.88 81 PHE A O 1
ATOM 641 N N . THR A 1 82 ? -20.286 3.253 9.104 1.00 80.50 82 THR A N 1
ATOM 642 C CA . THR A 1 82 ? -21.538 2.643 8.624 1.00 80.50 82 THR A CA 1
ATOM 643 C C . THR A 1 82 ? -22.062 1.564 9.576 1.00 80.50 82 THR A C 1
ATOM 645 O O . THR A 1 82 ? -23.277 1.499 9.777 1.00 80.50 82 THR A O 1
ATOM 648 N N . PHE A 1 83 ? -21.191 0.802 10.256 1.00 74.19 83 PHE A N 1
ATOM 649 C CA . PHE A 1 83 ? -21.617 -0.123 11.321 1.00 74.19 83 PHE A CA 1
ATOM 650 C C . PHE A 1 83 ? -22.291 0.592 12.497 1.00 74.19 83 PHE A C 1
ATOM 652 O O . PHE A 1 83 ? -23.248 0.071 13.082 1.00 74.19 83 PHE A O 1
ATOM 659 N N . PHE A 1 84 ? -21.817 1.792 12.849 1.00 73.44 84 PHE A N 1
ATOM 660 C CA . PHE A 1 84 ? -22.412 2.580 13.927 1.00 73.44 84 PHE A CA 1
ATOM 661 C C . PHE A 1 84 ? -23.792 3.118 13.583 1.00 73.44 84 PHE A C 1
ATOM 663 O O . PHE A 1 84 ? -24.605 3.251 14.488 1.00 73.44 84 PHE A O 1
ATOM 670 N N . VAL A 1 85 ? -24.078 3.460 12.329 1.00 75.19 85 VAL A N 1
ATOM 671 C CA . VAL A 1 85 ? -25.266 4.276 12.021 1.00 75.19 85 VAL A CA 1
ATOM 672 C C . VAL A 1 85 ? -26.298 3.540 11.175 1.00 75.19 85 VAL A C 1
ATOM 674 O O . VAL A 1 85 ? -27.491 3.736 11.383 1.00 75.19 85 VAL A O 1
ATOM 677 N N . ILE A 1 86 ? -25.868 2.694 10.240 1.00 76.56 86 ILE A N 1
ATOM 678 C CA . ILE A 1 86 ? -26.718 2.285 9.116 1.00 76.56 86 ILE A CA 1
ATOM 679 C C . ILE A 1 86 ? -27.081 0.803 9.183 1.00 76.56 86 ILE A C 1
ATOM 681 O O . ILE A 1 86 ? -28.232 0.441 8.946 1.00 76.56 86 ILE A O 1
ATOM 685 N N . SER A 1 87 ? -26.122 -0.068 9.490 1.00 76.75 87 SER A N 1
ATOM 686 C CA . SER A 1 87 ? -26.322 -1.494 9.239 1.00 76.75 87 SER A CA 1
ATOM 687 C C . SER A 1 87 ? -26.950 -2.250 10.404 1.00 76.75 87 SER A C 1
ATOM 689 O O . SER A 1 87 ? -26.403 -2.282 11.508 1.00 76.75 87 SER A O 1
ATOM 691 N N . MET A 1 88 ? -28.065 -2.938 10.134 1.00 77.06 88 MET A N 1
ATOM 692 C CA . MET A 1 88 ? -28.603 -3.988 11.010 1.00 77.06 88 MET A CA 1
ATOM 693 C C . MET A 1 88 ? -27.967 -5.365 10.749 1.00 77.06 88 MET A C 1
ATOM 695 O O . MET A 1 88 ? -28.157 -6.284 11.540 1.00 77.06 88 MET A O 1
ATOM 699 N N . SER A 1 89 ? -27.198 -5.519 9.664 1.00 80.62 89 SER A N 1
ATOM 700 C CA . SER A 1 89 ? -26.569 -6.783 9.261 1.00 80.62 89 SER A CA 1
ATOM 701 C C . SER A 1 89 ? -25.048 -6.638 9.233 1.00 80.62 89 SER A C 1
ATOM 703 O O . SER A 1 89 ? -24.400 -6.689 8.187 1.00 80.62 89 SER A O 1
ATOM 705 N N . SER A 1 90 ? -24.448 -6.460 10.410 1.00 78.19 90 SER A N 1
ATOM 706 C CA . SER A 1 90 ? -23.002 -6.227 10.519 1.00 78.19 90 SER A CA 1
ATOM 707 C C . SER A 1 90 ? -22.163 -7.418 10.029 1.00 78.19 90 SER A C 1
ATOM 709 O O . SER A 1 90 ? -21.040 -7.242 9.567 1.00 78.19 90 SER A O 1
ATOM 711 N N . TRP A 1 91 ? -22.702 -8.640 10.065 1.00 81.81 91 TRP A N 1
ATOM 712 C CA . TRP A 1 91 ? -21.962 -9.833 9.650 1.00 81.81 91 TRP A CA 1
ATOM 713 C C . TRP A 1 91 ? -21.687 -9.871 8.136 1.00 81.81 91 TRP A C 1
ATOM 715 O O . TRP A 1 91 ? -20.579 -10.229 7.736 1.00 81.81 91 TRP A O 1
ATOM 725 N N . THR A 1 92 ? -22.650 -9.467 7.294 1.00 83.50 92 THR A N 1
ATOM 726 C CA . THR A 1 92 ? -22.485 -9.448 5.827 1.00 83.50 92 THR A CA 1
ATOM 727 C C . THR A 1 92 ? -21.409 -8.457 5.406 1.00 83.50 92 THR A C 1
ATOM 729 O O . THR A 1 92 ? -20.585 -8.744 4.542 1.00 83.50 92 THR A O 1
ATOM 732 N N . GLU A 1 93 ? -21.392 -7.295 6.052 1.00 82.50 93 GLU A N 1
ATOM 733 C CA . GLU A 1 93 ? -20.405 -6.244 5.812 1.00 82.50 93 GLU A CA 1
ATOM 734 C C . GLU A 1 93 ? -19.013 -6.665 6.291 1.00 82.50 93 GLU A C 1
ATOM 736 O O . GLU A 1 93 ? -18.043 -6.495 5.555 1.00 82.50 93 GLU A O 1
ATOM 741 N N . CYS A 1 94 ? -18.906 -7.301 7.463 1.00 81.81 94 CYS A N 1
ATOM 742 C CA . CYS A 1 94 ? -17.650 -7.889 7.931 1.00 81.81 94 CYS A CA 1
ATOM 743 C C . CYS A 1 94 ? -17.107 -8.938 6.949 1.00 81.81 94 CYS A C 1
ATOM 745 O O . CYS A 1 94 ? -15.923 -8.911 6.620 1.00 81.81 94 CYS A O 1
ATOM 747 N N . ALA A 1 95 ? -17.956 -9.834 6.437 1.00 85.31 95 ALA A N 1
ATOM 748 C CA . ALA A 1 95 ? -17.543 -10.821 5.439 1.00 85.31 95 ALA A CA 1
ATOM 749 C C . ALA A 1 95 ? -17.054 -10.149 4.141 1.00 85.31 95 ALA A C 1
ATOM 751 O O . ALA A 1 95 ? -16.000 -10.511 3.615 1.00 85.31 95 ALA A O 1
ATOM 752 N N . GLY A 1 96 ? -17.769 -9.123 3.666 1.00 84.56 96 GLY A N 1
ATOM 753 C CA . GLY A 1 96 ? -17.363 -8.319 2.512 1.00 84.56 96 GLY A CA 1
ATOM 754 C C . GLY A 1 96 ? -16.014 -7.624 2.715 1.00 84.56 96 GLY A C 1
ATOM 755 O O . GLY A 1 96 ? -15.164 -7.663 1.825 1.00 84.56 96 GLY A O 1
ATOM 756 N N . LEU A 1 97 ? -15.774 -7.057 3.902 1.00 83.75 97 LEU A N 1
ATOM 757 C CA . LEU A 1 97 ? -14.490 -6.456 4.272 1.00 83.75 97 LEU A CA 1
ATOM 758 C C . LEU A 1 97 ? -13.346 -7.473 4.268 1.00 83.75 97 LEU A C 1
ATOM 760 O O . LEU A 1 97 ? -12.253 -7.146 3.807 1.00 83.75 97 LEU A O 1
ATOM 764 N N . VAL A 1 98 ? -13.577 -8.696 4.754 1.00 85.62 98 VAL A N 1
ATOM 765 C CA . VAL A 1 98 ? -12.562 -9.762 4.746 1.00 85.62 98 VAL A CA 1
ATOM 766 C C . VAL A 1 98 ? -12.194 -10.137 3.314 1.00 85.62 98 VAL A C 1
ATOM 768 O O . VAL A 1 98 ? -11.013 -10.121 2.967 1.00 85.62 98 VAL A O 1
ATOM 771 N N . VAL A 1 99 ? -13.187 -10.404 2.459 1.00 87.81 99 VAL A N 1
ATOM 772 C CA . VAL A 1 99 ? -12.955 -10.724 1.040 1.00 87.81 99 VAL A CA 1
ATOM 773 C C . VAL A 1 99 ? -12.223 -9.580 0.339 1.00 87.81 99 VAL A C 1
ATOM 775 O O . VAL A 1 99 ? -11.236 -9.813 -0.359 1.00 87.81 99 VAL A O 1
ATOM 778 N N . TRP A 1 100 ? -12.654 -8.338 0.570 1.00 85.31 100 TRP A N 1
ATOM 779 C CA . TRP A 1 100 ? -12.005 -7.154 0.015 1.00 85.31 100 TRP A CA 1
ATOM 780 C C . TRP A 1 100 ? -10.556 -7.010 0.485 1.00 85.31 100 TRP A C 1
ATOM 782 O O . TRP A 1 100 ? -9.682 -6.712 -0.322 1.00 85.31 100 TRP A O 1
ATOM 792 N N . THR A 1 101 ? -10.279 -7.262 1.765 1.00 85.06 101 THR A N 1
ATOM 793 C CA . THR A 1 101 ? -8.925 -7.186 2.331 1.00 85.06 101 THR A CA 1
ATOM 794 C C . THR A 1 101 ? -8.003 -8.226 1.703 1.00 85.06 101 THR A C 1
ATOM 796 O O . THR A 1 101 ? -6.884 -7.890 1.322 1.00 85.06 101 THR A O 1
ATOM 799 N N . LEU A 1 102 ? -8.472 -9.467 1.534 1.00 86.81 102 LEU A N 1
ATOM 800 C CA . LEU A 1 102 ? -7.705 -10.532 0.878 1.00 86.81 102 LEU A CA 1
ATOM 801 C C . LEU A 1 102 ? -7.404 -10.193 -0.585 1.00 86.81 102 LEU A C 1
ATOM 803 O O . LEU A 1 102 ? -6.259 -10.305 -1.026 1.00 86.81 102 LEU A O 1
ATOM 807 N N . PHE A 1 103 ? -8.419 -9.733 -1.320 1.00 88.00 103 PHE A N 1
ATOM 808 C CA . PHE A 1 103 ? -8.255 -9.274 -2.696 1.00 88.00 103 PHE A CA 1
ATOM 809 C C . PHE A 1 103 ? -7.253 -8.118 -2.783 1.00 88.00 103 PHE A C 1
ATOM 811 O O . PHE A 1 103 ? -6.306 -8.180 -3.565 1.00 88.00 103 PHE A O 1
ATOM 818 N N . PHE A 1 104 ? -7.432 -7.078 -1.965 1.00 85.31 104 PHE A N 1
ATOM 819 C CA . PHE A 1 104 ? -6.588 -5.889 -1.984 1.00 85.31 104 PHE A CA 1
ATOM 820 C C . PHE A 1 104 ? -5.150 -6.210 -1.579 1.00 85.31 104 PHE A C 1
ATOM 822 O O . PHE A 1 104 ? -4.223 -5.682 -2.178 1.00 85.31 104 PHE A O 1
ATOM 829 N N . TYR A 1 105 ? -4.947 -7.113 -0.619 1.00 84.44 105 TYR A N 1
ATOM 830 C CA . TYR A 1 105 ? -3.621 -7.608 -0.267 1.00 84.44 105 TYR A CA 1
ATOM 831 C C . TYR A 1 105 ? -2.928 -8.263 -1.469 1.00 84.44 105 TYR A C 1
ATOM 833 O O . TYR A 1 105 ? -1.800 -7.897 -1.800 1.00 84.44 105 TYR A O 1
ATOM 841 N N . GLY A 1 106 ? -3.613 -9.184 -2.156 1.00 85.69 106 GLY A N 1
ATOM 842 C CA . GLY A 1 106 ? -3.079 -9.835 -3.354 1.00 85.69 106 GLY A CA 1
ATOM 843 C C . GLY A 1 106 ? -2.789 -8.843 -4.483 1.00 85.69 106 GLY A C 1
ATOM 844 O O . GLY A 1 106 ? -1.712 -8.876 -5.076 1.00 85.69 106 GLY A O 1
ATOM 845 N N . TRP A 1 107 ? -3.718 -7.918 -4.737 1.00 84.88 107 TRP A N 1
ATOM 846 C CA . TRP A 1 107 ? -3.584 -6.888 -5.766 1.00 84.88 107 TRP A CA 1
ATOM 847 C C . TRP A 1 107 ? -2.434 -5.918 -5.484 1.00 84.88 107 TRP A C 1
ATOM 849 O O . TRP A 1 107 ? -1.584 -5.708 -6.345 1.00 84.88 107 TRP A O 1
ATOM 859 N N . SER A 1 108 ? -2.372 -5.347 -4.281 1.00 82.62 108 SER A N 1
ATOM 860 C CA . SER A 1 108 ? -1.312 -4.410 -3.897 1.00 82.62 108 SER A CA 1
ATOM 861 C C . SER A 1 108 ? 0.052 -5.083 -3.950 1.00 82.62 108 SER A C 1
ATOM 863 O O . SER A 1 108 ? 0.992 -4.517 -4.496 1.00 82.62 108 SER A O 1
ATOM 865 N N . ARG A 1 109 ? 0.143 -6.339 -3.498 1.00 82.00 109 ARG A N 1
ATOM 866 C CA . ARG A 1 109 ? 1.368 -7.130 -3.616 1.00 82.00 109 ARG A CA 1
ATOM 867 C C . ARG A 1 109 ? 1.785 -7.324 -5.074 1.00 82.00 109 ARG A C 1
ATOM 869 O O . ARG A 1 109 ? 2.948 -7.107 -5.398 1.00 82.00 109 ARG A O 1
ATOM 876 N N . PHE A 1 110 ? 0.852 -7.680 -5.955 1.00 82.38 110 PHE A N 1
ATOM 877 C CA . PHE A 1 110 ? 1.114 -7.787 -7.391 1.00 82.38 110 PHE A CA 1
ATOM 878 C C . PHE A 1 110 ? 1.610 -6.457 -7.986 1.00 82.38 110 PHE A C 1
ATOM 880 O O . PHE A 1 110 ? 2.615 -6.429 -8.695 1.00 82.38 110 PHE A O 1
ATOM 887 N N . MET A 1 111 ? 0.957 -5.342 -7.653 1.00 82.62 111 MET A N 1
ATOM 888 C CA . MET A 1 111 ? 1.324 -4.009 -8.139 1.00 82.62 111 MET A CA 1
ATOM 889 C C . MET A 1 111 ? 2.702 -3.552 -7.641 1.00 82.62 111 MET A C 1
ATOM 891 O O . MET A 1 111 ? 3.500 -3.054 -8.441 1.00 82.62 111 MET A O 1
ATOM 895 N N . HIS A 1 112 ? 3.008 -3.767 -6.357 1.00 79.75 112 HIS A N 1
ATOM 896 C CA . HIS A 1 112 ? 4.323 -3.488 -5.772 1.00 79.75 112 HIS A CA 1
ATOM 897 C C . HIS A 1 112 ? 5.426 -4.322 -6.426 1.00 79.75 112 HIS A C 1
ATOM 899 O O . HIS A 1 112 ? 6.523 -3.818 -6.621 1.00 79.75 112 HIS A O 1
ATOM 905 N N . LEU A 1 113 ? 5.141 -5.570 -6.811 1.00 74.75 113 LEU A N 1
ATOM 906 C CA . LEU A 1 113 ? 6.110 -6.447 -7.479 1.00 74.75 113 LEU A CA 1
ATOM 907 C C . LEU A 1 113 ? 6.364 -6.082 -8.948 1.00 74.75 113 LEU A C 1
ATOM 909 O O . LEU A 1 113 ? 7.459 -6.339 -9.448 1.00 74.75 113 LEU A O 1
ATOM 913 N N . ARG A 1 114 ? 5.362 -5.533 -9.648 1.00 74.12 114 ARG A N 1
ATOM 914 C CA . ARG A 1 114 ? 5.377 -5.432 -11.121 1.00 74.12 114 ARG A CA 1
ATOM 915 C C . ARG A 1 114 ? 5.446 -4.025 -11.690 1.00 74.12 114 ARG A C 1
ATOM 917 O O . ARG A 1 114 ? 5.879 -3.860 -12.825 1.00 74.12 114 ARG A O 1
ATOM 924 N N . VAL A 1 115 ? 4.943 -3.024 -10.978 1.00 79.50 115 VAL A N 1
ATOM 925 C CA . VAL A 1 115 ? 4.711 -1.690 -11.563 1.00 79.50 115 VAL A CA 1
ATOM 926 C C . VAL A 1 115 ? 5.339 -0.591 -10.735 1.00 79.50 115 VAL A C 1
ATOM 928 O O . VAL A 1 115 ? 5.665 0.465 -11.281 1.00 79.50 115 VAL A O 1
ATOM 931 N N . GLN A 1 116 ? 5.470 -0.809 -9.428 1.00 82.31 116 GLN A N 1
ATOM 932 C CA . GLN A 1 116 ? 5.812 0.255 -8.506 1.00 82.31 116 GLN A CA 1
ATOM 933 C C . GLN A 1 116 ? 7.243 0.137 -7.983 1.00 82.31 116 GLN A C 1
ATOM 935 O O . GLN A 1 116 ? 7.711 -0.933 -7.619 1.00 82.31 116 GLN A O 1
ATOM 940 N N . SER A 1 117 ? 7.931 1.272 -7.934 1.00 81.50 117 SER A N 1
ATOM 941 C CA . SER A 1 117 ? 9.215 1.447 -7.270 1.00 81.50 117 SER A CA 1
ATOM 942 C C . SER A 1 117 ? 9.026 2.115 -5.911 1.00 81.50 117 SER A C 1
ATOM 944 O O . SER A 1 117 ? 8.067 2.859 -5.682 1.00 81.50 117 SER A O 1
ATOM 946 N N . ILE A 1 118 ? 9.966 1.866 -5.002 1.00 76.50 118 ILE A N 1
ATOM 947 C CA . ILE A 1 118 ? 9.972 2.471 -3.669 1.00 76.50 118 ILE A CA 1
ATOM 948 C C . ILE A 1 118 ? 10.009 4.001 -3.801 1.00 76.50 118 ILE A C 1
ATOM 950 O O . ILE A 1 118 ? 10.802 4.568 -4.556 1.00 76.50 118 ILE A O 1
ATOM 954 N N . ALA A 1 119 ? 9.127 4.678 -3.068 1.00 75.62 119 ALA A N 1
ATOM 955 C CA . ALA A 1 119 ? 9.113 6.132 -2.999 1.00 75.62 119 ALA A CA 1
ATOM 956 C C . ALA A 1 119 ? 10.219 6.634 -2.056 1.00 75.62 119 ALA A C 1
ATOM 958 O O . ALA A 1 119 ? 10.449 6.051 -1.000 1.00 75.62 119 ALA A O 1
ATOM 959 N N . PHE A 1 120 ? 10.861 7.757 -2.394 1.00 67.56 120 PHE A N 1
ATOM 960 C CA . PHE A 1 120 ? 11.968 8.330 -1.604 1.00 67.56 120 PHE A CA 1
ATOM 961 C C . PHE A 1 120 ? 11.594 8.627 -0.140 1.00 67.56 120 PHE A C 1
ATOM 963 O O . PHE A 1 120 ? 12.429 8.566 0.753 1.00 67.56 120 PHE A O 1
ATOM 970 N N . TYR A 1 121 ? 10.323 8.934 0.110 1.00 76.06 121 TYR A N 1
ATOM 971 C CA . TYR A 1 121 ? 9.788 9.258 1.431 1.00 76.06 121 TYR A CA 1
ATOM 972 C C . TYR A 1 121 ? 9.196 8.042 2.167 1.00 76.06 121 TYR A C 1
ATOM 974 O O . TYR A 1 121 ? 8.541 8.212 3.193 1.00 76.06 121 TYR A O 1
ATOM 982 N N . SER A 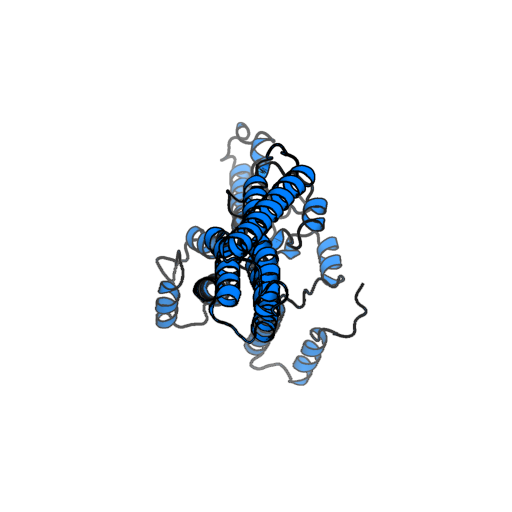1 122 ? 9.421 6.821 1.669 1.00 74.62 122 SER A N 1
ATOM 983 C CA . SER A 1 122 ? 9.077 5.576 2.363 1.00 74.62 122 SER A CA 1
ATOM 984 C C . SER A 1 122 ? 10.075 5.322 3.494 1.00 74.62 122 SER A C 1
ATOM 986 O O . SER A 1 122 ? 11.050 4.592 3.321 1.00 74.62 122 SER A O 1
ATOM 988 N N . THR A 1 123 ? 9.867 5.970 4.640 1.00 81.31 123 THR A N 1
ATOM 989 C CA . THR A 1 123 ? 10.734 5.820 5.816 1.00 81.31 123 THR A CA 1
ATOM 990 C C . THR A 1 123 ? 10.049 5.036 6.931 1.00 81.31 123 THR A C 1
ATOM 992 O O . THR A 1 123 ? 8.824 5.055 7.063 1.00 81.31 123 THR A O 1
ATOM 995 N N . ASP A 1 124 ? 10.843 4.412 7.804 1.00 81.75 124 ASP A N 1
ATOM 996 C CA . ASP A 1 124 ? 10.324 3.675 8.965 1.00 81.75 124 ASP A CA 1
ATOM 997 C C . ASP A 1 124 ? 9.497 4.583 9.902 1.00 81.75 124 ASP A C 1
ATOM 999 O O . ASP A 1 124 ? 8.560 4.134 10.567 1.00 81.75 124 ASP A O 1
ATOM 1003 N N . LYS A 1 125 ? 9.787 5.894 9.941 1.00 84.19 125 LYS A N 1
ATOM 1004 C CA . LYS A 1 125 ? 8.975 6.875 10.679 1.00 84.19 125 LYS A CA 1
ATOM 1005 C C . LYS A 1 125 ? 7.603 7.071 10.053 1.00 84.19 125 LYS A C 1
ATOM 1007 O O . LYS A 1 125 ? 6.636 7.214 10.803 1.00 84.19 125 LYS A O 1
ATOM 1012 N N . LEU A 1 126 ? 7.515 7.120 8.723 1.00 85.31 126 LEU A N 1
ATOM 1013 C CA . LEU A 1 126 ? 6.235 7.227 8.031 1.00 85.31 126 LEU A CA 1
ATOM 1014 C C . LEU A 1 126 ? 5.385 5.989 8.311 1.00 85.31 126 LEU A C 1
ATOM 1016 O O . LEU A 1 126 ? 4.251 6.138 8.762 1.00 85.31 126 LEU A O 1
ATOM 1020 N N . ASP A 1 127 ? 5.959 4.795 8.168 1.00 84.50 127 ASP A N 1
ATOM 1021 C CA . ASP A 1 127 ? 5.258 3.544 8.463 1.00 84.50 127 ASP A CA 1
ATOM 1022 C C . ASP A 1 127 ? 4.804 3.486 9.921 1.00 84.50 127 ASP A C 1
ATOM 1024 O O . ASP A 1 127 ? 3.642 3.195 10.203 1.00 84.50 127 ASP A O 1
ATOM 1028 N N . ARG A 1 128 ? 5.662 3.868 10.873 1.00 87.56 128 ARG A N 1
ATOM 1029 C CA . ARG A 1 128 ? 5.266 3.957 12.285 1.00 87.56 128 ARG A CA 1
ATOM 1030 C C . ARG A 1 128 ? 4.128 4.953 12.505 1.00 87.56 128 ARG A C 1
ATOM 1032 O O . ARG A 1 128 ? 3.224 4.669 13.287 1.00 87.56 128 ARG A O 1
ATOM 1039 N N . ASN A 1 129 ? 4.150 6.113 11.848 1.00 89.56 129 ASN A N 1
ATOM 1040 C CA . ASN A 1 129 ? 3.068 7.095 11.944 1.00 89.56 129 ASN A CA 1
ATOM 1041 C C . ASN A 1 129 ? 1.753 6.539 11.397 1.00 89.56 129 ASN A C 1
ATOM 1043 O O . ASN A 1 129 ? 0.707 6.719 12.017 1.00 89.56 129 ASN A O 1
ATOM 1047 N N . VAL A 1 130 ? 1.812 5.823 10.279 1.00 89.19 130 VAL A N 1
ATOM 1048 C CA . VAL A 1 130 ? 0.655 5.155 9.682 1.00 89.19 130 VAL A CA 1
ATOM 1049 C C . VAL A 1 130 ? 0.113 4.095 10.630 1.00 89.19 130 VAL A C 1
ATOM 1051 O O . VAL A 1 130 ? -1.081 4.103 10.910 1.00 89.19 130 VAL A O 1
ATOM 1054 N N . TRP A 1 131 ? 0.971 3.252 11.209 1.00 89.88 131 TRP A N 1
ATOM 1055 C CA . TRP A 1 131 ? 0.571 2.267 12.216 1.00 89.88 131 TRP A CA 1
ATOM 1056 C C . TRP A 1 131 ? -0.033 2.912 13.463 1.00 89.88 131 TRP A C 1
ATOM 1058 O O . TRP A 1 131 ? -1.015 2.396 14.000 1.00 89.88 131 TRP A O 1
ATOM 1068 N N . MET A 1 132 ? 0.499 4.051 13.919 1.00 91.62 132 MET A N 1
ATOM 1069 C CA . MET A 1 132 ? -0.098 4.815 15.018 1.00 91.62 132 MET A CA 1
ATOM 1070 C C . MET A 1 132 ? -1.514 5.264 14.666 1.00 91.62 132 MET A C 1
ATOM 1072 O O . MET A 1 132 ? -2.424 5.020 15.451 1.00 91.62 132 MET A O 1
ATOM 1076 N N . ILE A 1 133 ? -1.713 5.873 13.493 1.00 90.62 133 ILE A N 1
ATOM 1077 C CA . ILE A 1 133 ? -3.028 6.366 13.055 1.00 90.62 133 ILE A CA 1
ATOM 1078 C C . ILE A 1 133 ? -4.004 5.204 12.846 1.00 90.62 133 ILE A C 1
ATOM 1080 O O . ILE A 1 133 ? -5.147 5.278 13.289 1.00 90.62 133 ILE A O 1
ATOM 1084 N N . TRP A 1 134 ? -3.549 4.118 12.221 1.00 89.69 134 TRP A N 1
ATOM 1085 C CA . TRP A 1 134 ? -4.347 2.930 11.933 1.00 89.69 134 TRP A CA 1
ATOM 1086 C C . TRP A 1 134 ? -4.920 2.286 13.199 1.00 89.69 134 TRP A C 1
ATOM 1088 O O . TRP A 1 134 ? -6.119 2.024 13.286 1.00 89.69 134 TRP A O 1
ATOM 1098 N N . GLY A 1 135 ? -4.099 2.067 14.225 1.00 89.00 135 GLY A N 1
ATOM 1099 C CA . GLY A 1 135 ? -4.634 1.516 15.467 1.00 89.00 135 GLY A CA 1
ATOM 1100 C C . GLY A 1 135 ? -5.379 2.548 16.314 1.00 89.00 135 GLY A C 1
ATOM 1101 O O . GLY A 1 135 ? -6.373 2.217 16.955 1.00 89.00 135 GLY A O 1
ATOM 1102 N N . ALA A 1 136 ? -4.951 3.814 16.299 1.00 92.81 136 ALA A N 1
ATOM 1103 C CA . ALA A 1 136 ? -5.593 4.841 17.111 1.00 92.81 136 ALA A CA 1
ATOM 1104 C C . ALA A 1 136 ? -6.995 5.212 16.618 1.00 92.81 136 ALA A C 1
ATOM 1106 O O . ALA A 1 136 ? -7.824 5.557 17.454 1.00 92.81 136 ALA A O 1
ATOM 1107 N N . ALA A 1 137 ? -7.257 5.162 15.309 1.00 90.81 137 ALA A N 1
ATOM 1108 C CA . ALA A 1 137 ? -8.539 5.565 14.740 1.00 90.81 137 ALA A CA 1
ATOM 1109 C C . ALA A 1 137 ? -9.409 4.345 14.355 1.00 90.81 137 ALA A C 1
ATOM 1111 O O . ALA A 1 137 ? -10.325 4.031 15.118 1.00 90.81 137 ALA A O 1
ATOM 1112 N N . PRO A 1 138 ? -9.158 3.604 13.255 1.00 88.94 138 PRO A N 1
ATOM 1113 C CA . PRO A 1 138 ? -10.031 2.493 12.872 1.00 88.94 138 PRO A CA 1
ATOM 1114 C C . PRO A 1 138 ? -10.109 1.355 13.897 1.00 88.94 138 PRO A C 1
ATOM 1116 O O . PRO A 1 138 ? -11.213 0.914 14.206 1.00 88.94 138 PRO A O 1
ATOM 1119 N N . LEU A 1 139 ? -8.994 0.899 14.479 1.00 88.06 139 LEU A N 1
ATOM 1120 C CA . LEU A 1 139 ? -9.046 -0.214 15.442 1.00 88.06 139 LEU A CA 1
ATOM 1121 C C . LEU A 1 139 ? -9.759 0.175 16.749 1.00 88.06 139 LEU A C 1
ATOM 1123 O O . LEU A 1 139 ? -10.546 -0.609 17.279 1.00 88.06 139 LEU A O 1
ATOM 1127 N N . ALA A 1 140 ? -9.530 1.390 17.252 1.00 92.75 140 ALA A N 1
ATOM 1128 C CA . ALA A 1 140 ? -10.245 1.897 18.423 1.00 92.75 140 ALA A CA 1
ATOM 1129 C C . ALA A 1 140 ? -11.759 2.002 18.169 1.00 92.75 140 ALA A C 1
ATOM 1131 O O . ALA A 1 140 ? -12.548 1.660 19.048 1.00 92.75 140 ALA A O 1
ATOM 1132 N N . LEU A 1 141 ? -12.179 2.384 16.955 1.00 90.62 141 LEU A N 1
ATOM 1133 C CA . LEU A 1 141 ? -13.598 2.399 16.585 1.00 90.62 141 LEU A CA 1
ATOM 1134 C C . LEU A 1 141 ? -14.244 1.013 16.622 1.00 90.62 141 LEU A C 1
ATOM 1136 O O . LEU A 1 141 ? -15.408 0.930 17.001 1.00 90.62 141 LEU A O 1
ATOM 1140 N N . VAL A 1 142 ? -13.517 -0.062 16.299 1.00 88.88 142 VAL A N 1
ATOM 1141 C CA . VAL A 1 142 ? -14.030 -1.442 16.431 1.00 88.88 142 VAL A CA 1
ATOM 1142 C C . VAL A 1 142 ? -14.318 -1.789 17.893 1.00 88.88 142 VAL A C 1
ATOM 1144 O O . VAL A 1 142 ? -15.348 -2.381 18.216 1.00 88.88 142 VAL A O 1
ATOM 1147 N N . ALA A 1 143 ? -13.432 -1.397 18.810 1.00 91.12 143 ALA A N 1
ATOM 1148 C CA . ALA A 1 143 ? -13.668 -1.602 20.238 1.00 91.12 143 ALA A CA 1
ATOM 1149 C C . ALA A 1 143 ? -14.875 -0.782 20.725 1.00 91.12 143 ALA A C 1
ATOM 1151 O O . ALA A 1 143 ? -15.741 -1.291 21.438 1.00 91.12 143 ALA A O 1
ATOM 1152 N N . THR A 1 144 ? -14.982 0.474 20.286 1.00 93.25 144 THR A N 1
ATOM 1153 C CA . THR A 1 144 ? -16.127 1.336 20.599 1.00 93.25 144 THR A CA 1
ATOM 1154 C C . THR A 1 144 ? -17.432 0.806 19.990 1.00 93.25 144 THR A C 1
ATOM 1156 O O . THR A 1 144 ? -18.481 0.900 20.630 1.00 93.25 144 THR A O 1
ATOM 1159 N N . SER A 1 145 ? -17.400 0.201 18.797 1.00 89.38 145 SER A N 1
ATOM 1160 C CA . SER A 1 145 ? -18.596 -0.357 18.155 1.00 89.38 145 SER A CA 1
ATOM 1161 C C . SER A 1 145 ? -19.112 -1.579 18.900 1.00 89.38 145 SER A C 1
ATOM 1163 O O . SER A 1 145 ? -20.323 -1.737 19.035 1.00 89.38 145 SER A O 1
ATOM 1165 N N . ALA A 1 146 ? -18.216 -2.389 19.472 1.00 90.06 146 ALA A N 1
ATOM 1166 C CA . ALA A 1 146 ? -18.604 -3.497 20.336 1.00 90.06 146 ALA A CA 1
ATOM 1167 C C . ALA A 1 146 ? -19.422 -3.018 21.550 1.00 90.06 146 ALA A C 1
ATOM 1169 O O . ALA A 1 146 ? -20.460 -3.602 21.853 1.00 90.06 146 ALA A O 1
ATOM 1170 N N . ILE A 1 147 ? -19.019 -1.917 22.197 1.00 93.19 147 ILE A N 1
ATOM 1171 C CA . ILE A 1 147 ? -19.783 -1.311 23.303 1.00 93.19 147 ILE A CA 1
ATOM 1172 C C . ILE A 1 147 ? -21.132 -0.767 22.819 1.00 93.19 147 ILE A C 1
ATOM 1174 O O . ILE A 1 147 ? -22.158 -0.991 23.461 1.00 93.19 147 ILE A O 1
ATOM 1178 N N . ALA A 1 148 ? -21.167 -0.103 21.662 1.00 91.38 148 ALA A N 1
ATOM 1179 C CA . ALA A 1 148 ? -22.422 0.381 21.088 1.00 91.38 148 ALA A CA 1
ATOM 1180 C C . ALA A 1 148 ? -23.404 -0.764 20.778 1.00 91.38 148 ALA A C 1
ATOM 1182 O O . ALA A 1 148 ? -24.610 -0.618 20.983 1.00 91.38 148 ALA A O 1
ATOM 1183 N N . TRP A 1 149 ? -22.909 -1.923 20.337 1.00 89.12 149 TRP A N 1
ATOM 1184 C CA . TRP A 1 149 ? -23.738 -3.114 20.152 1.00 89.12 149 TRP A CA 1
ATOM 1185 C C . TRP A 1 149 ? -24.279 -3.669 21.471 1.00 89.12 149 TRP A C 1
ATOM 1187 O O . TRP A 1 149 ? -25.437 -4.074 21.507 1.00 89.12 149 TRP A O 1
ATOM 1197 N N . GLN A 1 150 ? -23.516 -3.605 22.568 1.00 92.44 150 GLN A N 1
ATOM 1198 C CA . GLN A 1 150 ? -24.029 -3.967 23.899 1.00 92.44 150 GLN A CA 1
ATOM 1199 C C . GLN A 1 150 ? -25.193 -3.064 24.331 1.00 92.44 150 GLN A C 1
ATOM 1201 O O . GLN A 1 150 ? -26.171 -3.543 24.901 1.00 92.44 150 GLN A O 1
ATOM 1206 N N . PHE A 1 151 ? -25.141 -1.767 24.005 1.00 92.00 151 PHE A N 1
ATOM 1207 C CA . PHE A 1 151 ? -26.265 -0.862 24.267 1.00 92.00 151 PHE A CA 1
ATOM 1208 C C . PHE A 1 151 ? -27.506 -1.230 23.453 1.00 92.00 151 PHE A C 1
ATOM 1210 O O . PHE A 1 151 ? -28.612 -1.193 23.983 1.00 92.00 151 PHE A O 1
ATOM 1217 N N . ARG A 1 152 ? -27.331 -1.611 22.180 1.00 88.81 152 ARG A N 1
ATOM 1218 C CA . ARG A 1 152 ? -28.436 -2.069 21.318 1.00 88.81 152 ARG A CA 1
ATOM 1219 C C . ARG A 1 152 ? -29.033 -3.394 21.773 1.00 88.81 152 ARG A C 1
ATOM 1221 O O . ARG A 1 152 ? -30.219 -3.615 21.571 1.00 88.81 152 ARG A O 1
ATOM 1228 N N . ALA A 1 153 ? -28.224 -4.251 22.386 1.00 91.25 153 ALA A N 1
ATOM 1229 C CA . ALA A 1 153 ? -28.667 -5.514 22.960 1.00 91.25 153 ALA A CA 1
ATOM 1230 C C . ALA A 1 153 ? -29.426 -5.349 24.294 1.00 91.25 153 ALA A C 1
ATOM 1232 O O . ALA A 1 153 ? -29.836 -6.348 24.874 1.00 91.25 153 ALA A O 1
ATOM 1233 N N . GLY A 1 154 ? -29.597 -4.119 24.800 1.00 95.31 154 GLY A N 1
ATOM 1234 C CA . GLY A 1 154 ? -30.338 -3.843 26.037 1.00 95.31 154 GLY A CA 1
ATOM 1235 C C . GLY A 1 154 ? -29.554 -4.101 27.328 1.00 95.31 154 GLY A C 1
ATOM 1236 O O . GLY A 1 154 ? -30.085 -3.898 28.412 1.00 95.31 154 GLY A O 1
ATOM 1237 N N . VAL A 1 155 ? -28.270 -4.475 27.254 1.00 96.44 155 VAL A N 1
ATOM 1238 C CA . VAL A 1 155 ? -27.458 -4.821 28.444 1.00 96.44 155 VAL A CA 1
ATOM 1239 C C . VAL A 1 155 ? -27.328 -3.653 29.431 1.00 96.44 155 VAL A C 1
ATOM 1241 O O . VAL A 1 155 ? -27.162 -3.858 30.629 1.00 96.44 155 VAL A O 1
ATOM 1244 N N . LEU A 1 156 ? -27.414 -2.417 28.935 1.00 93.75 156 LEU A N 1
ATOM 1245 C CA . LEU A 1 156 ? -27.352 -1.185 29.725 1.00 93.75 156 LEU A CA 1
ATOM 1246 C C . LEU A 1 156 ? -28.550 -0.279 29.414 1.00 93.75 156 LEU A C 1
ATOM 1248 O O . LEU A 1 156 ? -28.388 0.929 29.223 1.00 93.75 156 LEU A O 1
ATOM 1252 N N . GLU A 1 157 ? -29.747 -0.858 29.289 1.00 95.50 157 GLU A N 1
ATOM 1253 C CA . GLU A 1 157 ? -30.965 -0.118 28.939 1.00 95.50 157 GLU A CA 1
ATOM 1254 C C . GLU A 1 157 ? -31.216 1.051 29.906 1.00 95.50 157 GLU A C 1
ATOM 1256 O O . GLU A 1 157 ? -31.298 2.196 29.448 1.00 95.50 157 GLU A O 1
ATOM 1261 N N . ASP A 1 158 ? -31.143 0.788 31.215 1.00 96.81 158 ASP A N 1
ATOM 1262 C CA . ASP A 1 158 ? -31.403 1.748 32.300 1.00 96.81 158 ASP A CA 1
ATOM 1263 C C . ASP A 1 158 ? -30.343 2.850 32.458 1.00 96.81 158 ASP A C 1
ATOM 1265 O O . ASP A 1 158 ? -30.555 3.837 33.167 1.00 96.81 158 ASP A O 1
ATOM 1269 N N . ALA A 1 159 ? -29.178 2.711 31.817 1.00 96.88 159 ALA A N 1
ATOM 1270 C CA . ALA A 1 159 ? -28.119 3.700 31.959 1.00 96.88 159 ALA A CA 1
ATOM 1271 C C . ALA A 1 159 ? -28.515 5.022 31.263 1.00 96.88 159 ALA A C 1
ATOM 1273 O O . ALA A 1 159 ? -28.893 5.014 30.080 1.00 96.88 159 ALA A O 1
ATOM 1274 N N . PRO A 1 160 ? -28.387 6.181 31.940 1.00 97.31 160 PRO A N 1
ATOM 1275 C CA . PRO A 1 160 ? -28.671 7.475 31.337 1.00 97.31 160 PRO A CA 1
ATOM 1276 C C . PRO A 1 160 ? -27.756 7.743 30.135 1.00 97.31 160 PRO A C 1
ATOM 1278 O O . PRO A 1 160 ? -26.605 7.305 30.080 1.00 97.31 160 PRO A O 1
ATOM 1281 N N . LEU A 1 161 ? -28.259 8.518 29.169 1.00 95.00 161 LEU A N 1
ATOM 1282 C CA . LEU A 1 161 ? -27.594 8.753 27.881 1.00 95.00 161 LEU A CA 1
ATOM 1283 C C . LEU A 1 161 ? -26.151 9.273 28.021 1.00 95.00 161 LEU A C 1
ATOM 1285 O O . LEU A 1 161 ? -25.273 8.870 27.260 1.00 95.00 161 LEU A O 1
ATOM 1289 N N . TRP A 1 162 ? -25.880 10.126 29.011 1.00 97.12 162 TRP A N 1
ATOM 1290 C CA . TRP A 1 162 ? -24.537 10.663 29.244 1.00 97.12 162 TRP A CA 1
ATOM 1291 C C . TRP A 1 162 ? -23.530 9.584 29.673 1.00 97.12 162 TRP A C 1
ATOM 1293 O O . TRP A 1 162 ? -22.373 9.660 29.271 1.00 97.12 162 TRP A O 1
ATOM 1303 N N . GLN A 1 163 ? -23.954 8.555 30.422 1.00 96.31 163 GLN A N 1
ATOM 1304 C CA . GLN A 1 163 ? -23.083 7.434 30.805 1.00 96.31 163 GLN A CA 1
ATOM 1305 C C . GLN A 1 163 ? -22.727 6.579 29.592 1.00 96.31 163 GLN A C 1
ATOM 1307 O O . GLN A 1 163 ? -21.578 6.171 29.445 1.00 96.31 163 GLN A O 1
ATOM 1312 N N . LYS A 1 164 ? -23.690 6.365 28.687 1.00 95.44 164 LYS A N 1
ATOM 1313 C CA . LYS A 1 164 ? -23.470 5.645 27.425 1.00 95.44 164 LYS A CA 1
ATOM 1314 C C . LYS A 1 164 ? -22.419 6.358 26.567 1.00 95.44 164 LYS A C 1
ATOM 1316 O O . LYS A 1 164 ? -21.456 5.731 26.131 1.00 95.44 164 LYS A O 1
ATOM 1321 N N . TRP A 1 165 ? -22.543 7.677 26.395 1.00 95.56 165 TRP A N 1
ATOM 1322 C CA . TRP A 1 165 ? -21.545 8.481 25.675 1.00 95.56 165 TRP A CA 1
ATOM 1323 C C . TRP A 1 165 ? -20.183 8.515 26.368 1.00 95.56 165 TRP A C 1
ATOM 1325 O O . TRP A 1 165 ? -19.161 8.368 25.699 1.00 95.56 165 TRP A O 1
ATOM 1335 N N . ALA A 1 166 ? -20.160 8.670 27.694 1.00 97.00 166 ALA A N 1
ATOM 1336 C CA . ALA A 1 166 ? -18.923 8.658 28.467 1.00 97.00 166 ALA A CA 1
ATOM 1337 C C . ALA A 1 166 ? -18.182 7.324 28.318 1.00 97.00 166 ALA A C 1
ATOM 1339 O O . ALA A 1 166 ? -16.970 7.328 28.121 1.00 97.00 166 ALA A O 1
ATOM 1340 N N . LEU A 1 167 ? -18.901 6.196 28.339 1.00 96.75 167 LEU A N 1
ATOM 1341 C CA . LEU A 1 167 ? -18.309 4.876 28.144 1.00 96.75 167 LEU A CA 1
ATOM 1342 C C . LEU A 1 167 ? -17.749 4.708 26.724 1.00 96.75 167 LEU A C 1
ATOM 1344 O O . LEU A 1 167 ? -16.617 4.260 26.583 1.00 96.75 167 LEU A O 1
ATOM 1348 N N . LEU A 1 168 ? -18.479 5.125 25.681 1.00 95.44 168 LEU A N 1
ATOM 1349 C CA . LEU A 1 168 ? -17.983 5.068 24.296 1.00 95.44 168 LEU A CA 1
ATOM 1350 C C . LEU A 1 168 ? -16.707 5.896 24.107 1.00 95.44 168 LEU A C 1
ATOM 1352 O O . LEU A 1 168 ? -15.740 5.412 23.512 1.00 95.44 168 LEU A O 1
ATOM 1356 N N . LEU A 1 169 ? -16.697 7.127 24.631 1.00 96.69 169 LEU A N 1
ATOM 1357 C CA . LEU A 1 169 ? -15.540 8.018 24.569 1.00 96.69 169 LEU A CA 1
ATOM 1358 C C . LEU A 1 169 ? -14.360 7.448 25.360 1.00 96.69 169 LEU A C 1
ATOM 1360 O O . LEU A 1 169 ? -13.235 7.447 24.863 1.00 96.69 169 LEU A O 1
ATOM 1364 N N . PHE A 1 170 ? -14.616 6.938 26.566 1.00 97.62 170 PHE A N 1
ATOM 1365 C CA . PHE A 1 170 ? -13.597 6.310 27.396 1.00 97.62 170 PHE A CA 1
ATOM 1366 C C . PHE A 1 170 ? -12.972 5.107 26.689 1.00 97.62 170 PHE A C 1
ATOM 1368 O O . PHE A 1 170 ? -11.750 5.043 26.590 1.00 97.62 170 PHE A O 1
ATOM 1375 N N . THR A 1 171 ? -13.782 4.192 26.146 1.00 96.50 171 THR A N 1
ATOM 1376 C CA . THR A 1 171 ? -13.290 3.025 25.402 1.00 96.50 171 THR A CA 1
ATOM 1377 C C . THR A 1 171 ? -12.446 3.449 24.206 1.00 96.50 171 THR A C 1
ATOM 1379 O O . THR A 1 171 ? -11.355 2.913 24.031 1.00 96.50 171 THR A O 1
ATOM 1382 N N . TYR A 1 172 ? -12.897 4.441 23.430 1.00 96.00 172 TYR A N 1
ATOM 1383 C CA . TYR A 1 172 ? -12.131 4.952 22.293 1.00 96.00 172 TYR A CA 1
ATOM 1384 C C . TYR A 1 172 ? -10.760 5.476 22.740 1.00 96.00 172 TYR A C 1
ATOM 1386 O O . TYR A 1 172 ? -9.730 4.967 22.306 1.00 96.00 172 TYR A O 1
ATOM 1394 N N . VAL A 1 173 ? -10.740 6.436 23.674 1.00 97.56 173 VAL A N 1
ATOM 1395 C CA . VAL A 1 173 ? -9.503 7.064 24.167 1.00 97.56 173 VAL A CA 1
ATOM 1396 C C . VAL A 1 173 ? -8.570 6.030 24.793 1.00 97.56 173 VAL A C 1
ATOM 1398 O O . VAL A 1 173 ? -7.371 6.036 24.515 1.00 97.56 173 VAL A O 1
ATOM 1401 N N . PHE A 1 174 ? -9.105 5.120 25.607 1.00 97.56 174 PHE A N 1
ATOM 1402 C CA . PHE A 1 174 ? -8.329 4.066 26.248 1.00 97.56 174 PHE A CA 1
ATOM 1403 C C . PHE A 1 174 ? -7.682 3.134 25.218 1.00 97.56 174 PHE A C 1
ATOM 1405 O O . PHE A 1 174 ? -6.475 2.905 25.288 1.00 97.56 174 PHE A O 1
ATOM 1412 N N . CYS A 1 175 ? -8.440 2.644 24.233 1.00 97.19 175 CYS A N 1
ATOM 1413 C CA . CYS A 1 175 ? -7.913 1.776 23.180 1.00 97.19 175 CYS A CA 1
ATOM 1414 C C . CYS A 1 175 ? -6.873 2.493 22.308 1.00 97.19 175 CYS A C 1
ATOM 1416 O O . CYS A 1 175 ? -5.821 1.914 22.027 1.00 97.19 175 CYS A O 1
ATOM 1418 N N . SER A 1 176 ? -7.104 3.758 21.937 1.00 96.25 176 SER A N 1
ATOM 1419 C CA . SER A 1 176 ? -6.128 4.552 21.182 1.00 96.25 176 SER A CA 1
ATOM 1420 C C . SER A 1 176 ? -4.828 4.749 21.970 1.00 96.25 176 SER A C 1
ATOM 1422 O O . SER A 1 176 ? -3.740 4.565 21.421 1.00 96.25 176 SER A O 1
ATOM 1424 N N . LEU A 1 177 ? -4.911 5.085 23.264 1.00 97.12 177 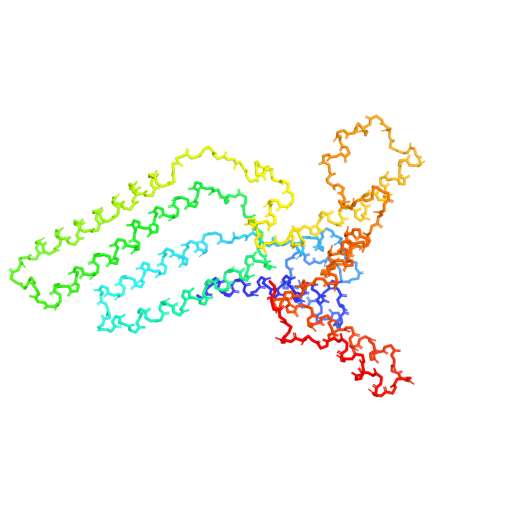LEU A N 1
ATOM 1425 C CA . LEU A 1 177 ? -3.737 5.254 24.128 1.00 97.12 177 LEU A CA 1
ATOM 1426 C C . LEU A 1 177 ? -2.986 3.938 24.322 1.00 97.12 177 LEU A C 1
ATOM 1428 O O . LEU A 1 177 ? -1.761 3.911 24.190 1.00 97.12 177 LEU A O 1
ATOM 1432 N N . LEU A 1 178 ? -3.709 2.850 24.593 1.00 97.06 178 LEU A N 1
ATOM 1433 C CA . LEU A 1 178 ? -3.131 1.518 24.739 1.00 97.06 178 LEU A CA 1
ATOM 1434 C C . LEU A 1 178 ? -2.368 1.116 23.474 1.00 97.06 178 LEU A C 1
ATOM 1436 O O . LEU A 1 178 ? -1.232 0.649 23.573 1.00 97.06 178 LEU A O 1
ATOM 1440 N N . TRP A 1 179 ? -2.945 1.359 22.293 1.00 96.38 179 TRP A N 1
ATOM 1441 C CA . TRP A 1 179 ? -2.285 1.102 21.015 1.00 96.38 179 TRP A CA 1
ATOM 1442 C C . TRP A 1 179 ? -1.006 1.924 20.856 1.00 96.38 179 TRP A C 1
ATOM 1444 O O . TRP A 1 179 ? 0.059 1.363 20.605 1.00 96.38 179 TRP A O 1
ATOM 1454 N N . VAL A 1 180 ? -1.078 3.245 21.052 1.00 94.94 180 VAL A N 1
ATOM 1455 C CA . VAL A 1 180 ? 0.078 4.141 20.890 1.00 94.94 180 VAL A CA 1
ATOM 1456 C C . VAL A 1 180 ? 1.209 3.769 21.850 1.00 94.94 180 VAL A C 1
ATOM 1458 O O . VAL A 1 180 ? 2.370 3.724 21.442 1.00 94.94 180 VAL A O 1
ATOM 1461 N N . VAL A 1 181 ? 0.895 3.472 23.115 1.00 95.81 181 VAL A N 1
ATOM 1462 C CA . VAL A 1 181 ? 1.890 3.043 24.110 1.00 95.81 181 VAL A CA 1
ATOM 1463 C C . VAL A 1 181 ? 2.513 1.703 23.718 1.00 95.81 181 VAL A C 1
ATOM 1465 O O . VAL A 1 181 ? 3.736 1.566 23.773 1.00 95.81 181 VAL A O 1
ATOM 1468 N N . THR A 1 182 ? 1.701 0.734 23.292 1.00 95.69 182 THR A N 1
ATOM 1469 C CA . THR A 1 182 ? 2.177 -0.594 22.873 1.00 95.69 182 THR A CA 1
ATOM 1470 C C . THR A 1 182 ? 3.084 -0.489 21.652 1.00 95.69 182 THR A C 1
ATOM 1472 O O . THR A 1 182 ? 4.203 -0.998 21.672 1.00 95.69 182 THR A O 1
ATOM 1475 N N . LEU A 1 183 ? 2.662 0.252 20.626 1.00 92.88 183 LEU A N 1
ATOM 1476 C CA . LEU A 1 183 ? 3.437 0.430 19.404 1.00 92.88 183 LEU A CA 1
ATOM 1477 C C . LEU A 1 183 ? 4.766 1.144 19.681 1.00 92.88 183 LEU A C 1
ATOM 1479 O O . LEU A 1 183 ? 5.796 0.715 19.175 1.00 92.88 183 LEU A O 1
ATOM 1483 N N . ARG A 1 184 ? 4.777 2.182 20.531 1.00 93.00 184 ARG A N 1
ATOM 1484 C CA . ARG A 1 184 ? 6.020 2.871 20.927 1.00 93.00 184 ARG A CA 1
ATOM 1485 C C . ARG A 1 184 ? 6.991 1.967 21.683 1.00 93.00 184 ARG A C 1
ATOM 1487 O O . ARG A 1 184 ? 8.197 2.157 21.562 1.00 93.00 184 ARG A O 1
ATOM 1494 N N . LYS A 1 185 ? 6.483 1.011 22.466 1.00 94.19 185 LYS A N 1
ATOM 1495 C CA . LYS A 1 185 ? 7.321 0.017 23.151 1.00 94.19 185 LYS A CA 1
ATOM 1496 C C . LYS A 1 185 ? 7.861 -1.042 22.189 1.00 94.19 185 LYS A C 1
ATOM 1498 O O . LYS A 1 185 ? 9.020 -1.414 22.317 1.00 94.19 185 LYS A O 1
ATOM 1503 N N . MET A 1 186 ? 7.044 -1.514 21.247 1.00 91.31 186 MET A N 1
ATOM 1504 C CA . MET A 1 186 ? 7.448 -2.530 20.264 1.00 91.31 186 MET A CA 1
ATOM 1505 C C . MET A 1 186 ? 8.394 -1.979 19.192 1.00 91.31 186 MET A C 1
ATOM 1507 O O . MET A 1 186 ? 9.292 -2.685 18.748 1.00 91.31 186 MET A O 1
ATOM 1511 N N . TYR A 1 187 ? 8.208 -0.720 18.802 1.00 87.12 187 TYR A N 1
ATOM 1512 C CA . TYR A 1 187 ? 8.986 -0.039 17.771 1.00 87.12 187 TYR A CA 1
ATOM 1513 C C . TYR A 1 187 ? 9.638 1.212 18.370 1.00 87.12 187 TYR A C 1
ATOM 1515 O O . TYR A 1 187 ? 9.139 2.328 18.160 1.00 87.12 187 TYR A O 1
ATOM 1523 N N . PRO A 1 188 ? 10.728 1.050 19.150 1.00 84.75 188 PRO A N 1
ATOM 1524 C CA . PRO A 1 188 ? 11.454 2.183 19.707 1.00 84.75 188 PRO A CA 1
ATOM 1525 C C . PRO A 1 188 ? 11.944 3.107 18.587 1.00 84.75 188 PRO A C 1
ATOM 1527 O O . PRO A 1 188 ? 12.046 2.713 17.425 1.00 84.75 188 PRO A O 1
ATOM 1530 N N . ASN A 1 189 ? 12.238 4.363 18.929 1.00 82.12 189 ASN A N 1
ATOM 1531 C CA . ASN A 1 189 ? 12.768 5.328 17.970 1.00 82.12 189 ASN A CA 1
ATOM 1532 C C . ASN A 1 189 ? 14.137 4.864 17.456 1.00 82.12 189 ASN A C 1
ATOM 1534 O O . ASN A 1 189 ? 15.163 5.149 18.064 1.00 82.12 189 ASN A O 1
ATOM 1538 N N . THR A 1 190 ? 14.143 4.150 16.336 1.00 77.75 190 THR A N 1
ATOM 1539 C CA . THR A 1 190 ? 15.347 3.848 15.577 1.00 77.75 190 THR A CA 1
ATOM 1540 C C . THR A 1 190 ? 15.803 5.107 14.852 1.00 77.75 190 THR A C 1
ATOM 1542 O O . THR A 1 190 ? 14.993 5.871 14.320 1.00 77.75 190 THR A O 1
ATOM 1545 N N . THR A 1 191 ? 17.112 5.352 14.865 1.00 77.50 191 THR A N 1
ATOM 1546 C CA . THR A 1 191 ? 17.728 6.385 14.034 1.00 77.50 191 THR A CA 1
ATOM 1547 C C . THR A 1 191 ? 17.485 5.999 12.581 1.00 77.50 191 THR A C 1
ATOM 1549 O O . THR A 1 191 ? 17.889 4.911 12.166 1.00 77.50 191 THR A O 1
ATOM 1552 N N . GLU A 1 192 ? 16.783 6.846 11.827 1.00 65.31 192 GLU A N 1
ATOM 1553 C CA . GLU A 1 192 ? 16.489 6.569 10.422 1.00 65.31 192 GLU A CA 1
ATOM 1554 C C . GLU A 1 192 ? 17.804 6.437 9.656 1.00 65.31 192 GLU A C 1
ATOM 1556 O O . GLU A 1 192 ? 18.583 7.383 9.543 1.00 65.31 192 GLU A O 1
ATOM 1561 N N . LYS A 1 193 ? 18.048 5.243 9.126 1.00 61.75 193 LYS A N 1
ATOM 1562 C CA . LYS A 1 193 ? 18.986 5.071 8.028 1.00 61.75 193 LYS A CA 1
ATOM 1563 C C . LYS A 1 193 ? 18.213 5.432 6.766 1.00 61.75 193 LYS A C 1
ATOM 1565 O O . LYS A 1 193 ? 17.109 4.924 6.569 1.00 61.75 193 LYS A O 1
ATOM 1570 N N . GLY A 1 194 ? 18.752 6.344 5.956 1.00 54.94 194 GLY A N 1
ATOM 1571 C CA . GLY A 1 194 ? 18.163 6.662 4.656 1.00 54.94 194 GLY A CA 1
ATOM 1572 C C . GLY A 1 194 ? 17.968 5.392 3.813 1.00 54.94 194 GLY A C 1
ATOM 1573 O O . GLY A 1 194 ? 18.598 4.372 4.104 1.00 54.94 194 GLY A O 1
ATOM 1574 N N . PRO A 1 195 ? 17.121 5.430 2.772 1.00 52.19 195 PRO A N 1
ATOM 1575 C CA . PRO A 1 195 ? 16.924 4.283 1.882 1.00 52.19 195 PRO A CA 1
ATOM 1576 C C . PRO A 1 195 ? 18.253 3.759 1.311 1.00 52.19 195 PRO A C 1
ATOM 1578 O O . PRO A 1 195 ? 18.420 2.551 1.182 1.00 52.19 195 PRO A O 1
ATOM 1581 N N . ASP A 1 196 ? 19.221 4.657 1.102 1.00 49.16 196 ASP A N 1
ATOM 1582 C CA . ASP A 1 196 ? 20.569 4.345 0.614 1.00 49.16 196 ASP A CA 1
ATOM 1583 C C . ASP A 1 196 ? 21.512 3.781 1.693 1.00 49.16 196 ASP A C 1
ATOM 1585 O O . ASP A 1 196 ? 22.576 3.282 1.375 1.00 49.16 196 ASP A O 1
ATOM 1589 N N . ALA A 1 197 ? 21.149 3.845 2.978 1.00 48.19 197 ALA A N 1
ATOM 1590 C CA . ALA A 1 197 ? 21.973 3.355 4.088 1.00 48.19 197 ALA A CA 1
ATOM 1591 C C . ALA A 1 197 ? 21.609 1.920 4.524 1.00 48.19 197 ALA A C 1
ATOM 1593 O O . ALA A 1 197 ? 22.154 1.410 5.512 1.00 48.19 197 ALA A O 1
ATOM 1594 N N . ARG A 1 198 ? 20.685 1.254 3.813 1.00 52.44 198 ARG A N 1
ATOM 1595 C CA . ARG A 1 198 ? 20.469 -0.200 3.906 1.00 52.44 198 ARG A CA 1
ATOM 1596 C C . ARG A 1 198 ? 21.442 -0.920 2.966 1.00 52.44 198 ARG A C 1
ATOM 1598 O O . ARG A 1 198 ? 21.024 -1.641 2.067 1.00 52.44 198 ARG A O 1
ATOM 1605 N N . ASP A 1 199 ? 22.737 -0.732 3.203 1.00 41.62 199 ASP A N 1
ATOM 1606 C CA . ASP A 1 199 ? 23.797 -1.489 2.535 1.00 41.62 199 ASP A CA 1
ATOM 1607 C C . ASP A 1 199 ? 23.803 -2.925 3.075 1.00 41.62 199 ASP A C 1
ATOM 1609 O O . ASP A 1 199 ? 24.383 -3.230 4.120 1.00 41.62 199 ASP A O 1
ATOM 1613 N N . GLY A 1 200 ? 23.083 -3.811 2.393 1.00 50.06 200 GLY A N 1
ATOM 1614 C CA . GLY A 1 200 ? 23.186 -5.254 2.565 1.00 50.06 200 GLY A CA 1
ATOM 1615 C C . GLY A 1 200 ? 23.837 -5.872 1.333 1.00 50.06 200 GLY A C 1
ATOM 1616 O O . GLY A 1 200 ? 23.567 -5.451 0.212 1.00 50.06 200 GLY A O 1
ATOM 1617 N N . ASP A 1 201 ? 24.672 -6.895 1.526 1.00 44.34 201 ASP A N 1
ATOM 1618 C CA . ASP A 1 201 ? 25.089 -7.765 0.421 1.00 44.34 201 ASP A CA 1
ATOM 1619 C C . ASP A 1 201 ? 23.841 -8.319 -0.301 1.00 44.34 201 ASP A C 1
ATOM 1621 O O . ASP A 1 201 ? 22.815 -8.589 0.332 1.00 44.34 201 ASP A O 1
ATOM 1625 N N . PHE A 1 202 ? 23.920 -8.501 -1.621 1.00 44.03 202 PHE A N 1
ATOM 1626 C CA . PHE A 1 202 ? 22.821 -8.911 -2.503 1.00 44.03 202 PHE A CA 1
ATOM 1627 C C . PHE A 1 202 ? 22.042 -10.121 -1.961 1.00 44.03 202 PHE A C 1
ATOM 1629 O O . PHE A 1 202 ? 20.813 -10.179 -2.047 1.00 44.03 202 PHE A O 1
ATOM 1636 N N . LEU A 1 203 ? 22.753 -11.081 -1.361 1.00 49.47 203 LEU A N 1
ATOM 1637 C CA . LEU A 1 203 ? 22.169 -12.278 -0.752 1.00 49.47 203 LEU A CA 1
ATOM 1638 C C . LEU A 1 203 ? 21.283 -11.973 0.463 1.00 49.47 203 LEU A C 1
ATOM 1640 O O . LEU A 1 203 ? 20.301 -12.681 0.678 1.00 49.47 203 LEU A O 1
ATOM 1644 N N . ASN A 1 204 ? 21.607 -10.942 1.242 1.00 52.38 204 ASN A N 1
ATOM 1645 C CA . ASN A 1 204 ? 20.805 -10.509 2.385 1.00 52.38 204 ASN A CA 1
ATOM 1646 C C . ASN A 1 204 ? 19.585 -9.719 1.913 1.00 52.38 204 ASN A C 1
ATOM 1648 O O . ASN A 1 204 ? 18.473 -10.017 2.340 1.00 52.38 204 ASN A O 1
ATOM 1652 N N . CYS A 1 205 ? 19.760 -8.823 0.935 1.00 48.44 205 CYS A N 1
ATOM 1653 C CA . CYS A 1 205 ? 18.633 -8.137 0.306 1.00 48.44 205 CYS A CA 1
ATOM 1654 C C . CYS A 1 205 ? 17.632 -9.142 -0.283 1.00 48.44 205 CYS A C 1
ATOM 1656 O O . CYS A 1 205 ? 16.448 -9.033 -0.005 1.00 48.44 205 CYS A O 1
ATOM 1658 N N . LYS A 1 206 ? 18.087 -10.185 -0.995 1.00 49.06 206 LYS A N 1
ATOM 1659 C CA . LYS A 1 206 ? 17.214 -11.229 -1.571 1.00 49.06 206 LYS A CA 1
ATOM 1660 C C . LYS A 1 206 ? 16.444 -12.056 -0.527 1.00 49.06 206 LYS A C 1
ATOM 1662 O O . LYS A 1 206 ? 15.383 -12.582 -0.840 1.00 49.06 206 LYS A O 1
ATOM 1667 N N . LYS A 1 207 ? 16.976 -12.235 0.685 1.00 53.78 207 LYS A N 1
ATOM 1668 C CA . LYS A 1 207 ? 16.285 -12.990 1.750 1.00 53.78 207 LYS A CA 1
ATOM 1669 C C . LYS A 1 207 ? 15.141 -12.192 2.363 1.00 53.78 207 LYS A C 1
ATOM 1671 O O . LYS A 1 207 ? 14.098 -12.761 2.666 1.00 53.78 207 LYS A O 1
ATOM 1676 N N . ASP A 1 208 ? 15.347 -10.889 2.510 1.00 45.91 208 ASP A N 1
ATOM 1677 C CA . ASP A 1 208 ? 14.374 -9.992 3.130 1.00 45.91 208 ASP A CA 1
ATOM 1678 C C . ASP A 1 208 ? 13.381 -9.420 2.103 1.00 45.91 208 ASP A C 1
ATOM 1680 O O . ASP A 1 208 ? 12.323 -8.902 2.462 1.00 45.91 208 ASP A O 1
ATOM 1684 N N . TRP A 1 209 ? 13.722 -9.498 0.813 1.00 45.22 209 TRP A N 1
ATOM 1685 C CA . TRP A 1 209 ? 12.958 -8.926 -0.286 1.00 45.22 209 TRP A CA 1
ATOM 1686 C C . TRP A 1 209 ? 12.433 -10.049 -1.171 1.00 45.22 209 TRP A C 1
ATOM 1688 O O . TRP A 1 209 ? 13.179 -10.817 -1.764 1.00 45.22 209 TRP A O 1
ATOM 1698 N N . ILE A 1 210 ? 11.115 -10.088 -1.333 1.00 40.03 210 ILE A N 1
ATOM 1699 C CA . ILE A 1 210 ? 10.432 -10.993 -2.274 1.00 40.03 210 ILE A CA 1
ATOM 1700 C C . ILE A 1 210 ? 10.661 -10.531 -3.732 1.00 40.03 210 ILE A C 1
ATOM 1702 O O . ILE A 1 210 ? 10.271 -11.192 -4.688 1.00 40.03 210 ILE A O 1
ATOM 1706 N N . PHE A 1 211 ? 11.335 -9.394 -3.907 1.00 41.12 211 PHE A N 1
ATOM 1707 C CA . PHE A 1 211 ? 11.818 -8.887 -5.180 1.00 41.12 211 PHE A CA 1
ATOM 1708 C C . PHE A 1 211 ? 13.201 -9.482 -5.456 1.00 41.12 211 PHE A C 1
ATOM 1710 O O . PHE A 1 211 ? 14.115 -9.345 -4.643 1.00 41.12 211 PHE A O 1
ATOM 1717 N N . SER A 1 212 ? 13.400 -10.079 -6.630 1.00 38.28 212 SER A N 1
ATOM 1718 C CA . SER A 1 212 ? 14.761 -10.205 -7.140 1.00 38.28 212 SER A CA 1
ATOM 1719 C C . SER A 1 212 ? 15.181 -8.840 -7.696 1.00 38.28 212 SER A C 1
ATOM 1721 O O . SER A 1 212 ? 14.380 -8.133 -8.311 1.00 38.28 212 SER A O 1
ATOM 1723 N N . TRP A 1 213 ? 16.440 -8.457 -7.479 1.00 37.69 213 TRP A N 1
ATOM 1724 C CA . TRP A 1 213 ? 17.072 -7.236 -8.010 1.00 37.69 213 TRP A CA 1
ATOM 1725 C C . TRP A 1 213 ? 16.810 -6.993 -9.513 1.00 37.69 213 TRP A C 1
ATOM 1727 O O . TRP A 1 213 ? 16.960 -5.880 -10.011 1.00 37.69 213 TRP A O 1
ATOM 1737 N N . PHE A 1 214 ? 16.382 -8.031 -10.233 1.00 40.03 214 PHE A N 1
ATOM 1738 C CA . PHE A 1 214 ? 16.080 -8.025 -11.653 1.00 40.03 214 PHE A CA 1
ATOM 1739 C C . PHE A 1 214 ? 14.901 -7.151 -12.078 1.00 40.03 214 PHE A C 1
ATOM 1741 O O . PHE A 1 214 ? 14.909 -6.672 -13.205 1.00 40.03 214 PHE A O 1
ATOM 1748 N N . ASN A 1 215 ? 13.955 -6.823 -11.196 1.00 42.34 215 ASN A N 1
ATOM 1749 C CA . ASN A 1 215 ? 12.795 -6.019 -11.608 1.00 42.34 215 ASN A CA 1
ATOM 1750 C C . ASN A 1 215 ? 12.994 -4.491 -11.594 1.00 42.34 215 ASN A C 1
ATOM 1752 O O . ASN A 1 215 ? 12.098 -3.779 -12.044 1.00 42.34 215 ASN A O 1
ATOM 1756 N N . CYS A 1 216 ? 14.115 -3.941 -11.100 1.00 42.94 216 CYS A N 1
ATOM 1757 C CA . CYS A 1 216 ? 14.106 -2.530 -10.671 1.00 42.94 216 CYS A CA 1
ATOM 1758 C C . CYS A 1 216 ? 15.103 -1.563 -11.312 1.00 42.94 216 CYS A C 1
ATOM 1760 O O . CYS A 1 216 ? 15.080 -0.390 -10.931 1.00 42.94 216 CYS A O 1
ATOM 1762 N N . ASN A 1 217 ? 15.941 -1.937 -12.287 1.00 47.44 217 ASN A N 1
ATOM 1763 C CA . ASN A 1 217 ? 16.731 -0.890 -12.948 1.00 47.44 217 ASN A CA 1
ATOM 1764 C C . ASN A 1 217 ? 17.142 -1.167 -14.405 1.00 47.44 217 ASN A C 1
ATOM 1766 O O . ASN A 1 217 ? 18.326 -1.323 -14.694 1.00 47.44 217 ASN A O 1
ATOM 1770 N N . PRO A 1 218 ? 16.202 -1.129 -15.365 1.00 47.47 218 PRO A N 1
ATOM 1771 C CA . PRO A 1 218 ? 16.549 -1.138 -16.787 1.00 47.47 218 PRO A CA 1
ATOM 1772 C C . PRO A 1 218 ? 17.516 0.001 -17.161 1.00 47.47 218 PRO A C 1
ATOM 1774 O O . PRO A 1 218 ? 18.356 -0.182 -18.033 1.00 47.47 218 PRO A O 1
ATOM 1777 N N . VAL A 1 219 ? 17.494 1.148 -16.467 1.00 42.78 219 VAL A N 1
ATOM 1778 C CA . VAL A 1 219 ? 18.449 2.256 -16.688 1.00 42.78 219 VAL A CA 1
ATOM 1779 C C . VAL A 1 219 ? 19.870 1.869 -16.278 1.00 42.78 219 VAL A C 1
ATOM 1781 O O . VAL A 1 219 ? 20.828 2.237 -16.953 1.00 42.78 219 VAL A O 1
ATOM 1784 N N . PHE A 1 220 ? 20.021 1.105 -15.198 1.00 48.56 220 PHE A N 1
ATOM 1785 C CA . PHE A 1 220 ? 21.302 0.548 -14.777 1.00 48.56 220 PHE A CA 1
ATOM 1786 C C . PHE A 1 220 ? 21.873 -0.388 -15.840 1.00 48.56 220 PHE A C 1
ATOM 1788 O O . PHE A 1 220 ? 23.008 -0.221 -16.290 1.00 48.56 220 PHE A O 1
ATOM 1795 N N . THR A 1 221 ? 21.045 -1.312 -16.316 1.00 47.84 221 THR A N 1
ATOM 1796 C CA . THR A 1 221 ? 21.440 -2.297 -17.319 1.00 47.84 221 THR A CA 1
ATOM 1797 C C . THR A 1 221 ? 21.761 -1.641 -18.660 1.00 47.84 221 THR A C 1
ATOM 1799 O O . THR A 1 221 ? 22.752 -1.973 -19.307 1.00 47.84 221 THR A O 1
ATOM 1802 N N . VAL A 1 222 ? 20.979 -0.638 -19.058 1.00 45.09 222 VAL A N 1
ATOM 1803 C CA . VAL A 1 222 ? 21.171 0.101 -20.307 1.00 45.09 222 VAL A CA 1
ATOM 1804 C C . VAL A 1 222 ? 22.386 1.049 -20.213 1.00 45.09 222 VAL A C 1
ATOM 1806 O O . VAL A 1 222 ? 23.126 1.202 -21.191 1.00 45.09 222 VAL A O 1
ATOM 1809 N N . LYS A 1 223 ? 22.682 1.635 -19.041 1.00 45.22 223 LYS A N 1
ATOM 1810 C CA . LYS A 1 223 ? 23.962 2.326 -18.785 1.00 45.22 223 LYS A CA 1
ATOM 1811 C C . LYS A 1 223 ? 25.145 1.377 -18.958 1.00 45.22 223 LYS A C 1
ATOM 1813 O O . LYS A 1 223 ? 26.059 1.718 -19.702 1.00 45.22 223 LYS A O 1
ATOM 1818 N N . CYS A 1 224 ? 25.098 0.180 -18.381 1.00 48.38 224 CYS A N 1
ATOM 1819 C CA . CYS A 1 224 ? 26.163 -0.810 -18.544 1.00 48.38 224 CYS A CA 1
ATOM 1820 C C . CYS A 1 224 ? 26.334 -1.258 -20.003 1.00 48.38 224 CYS A C 1
ATOM 1822 O O . CYS A 1 224 ? 27.458 -1.372 -20.476 1.00 48.38 224 CYS A O 1
ATOM 1824 N N . LEU A 1 225 ? 25.234 -1.429 -20.744 1.00 50.03 225 LEU A N 1
ATOM 1825 C CA . LEU A 1 225 ? 25.259 -1.890 -22.136 1.00 50.03 225 LEU A CA 1
ATOM 1826 C C . LEU A 1 225 ? 25.947 -0.914 -23.102 1.00 50.03 225 LEU A C 1
ATOM 1828 O O . LEU A 1 225 ? 26.534 -1.338 -24.089 1.00 50.03 225 LEU A O 1
ATOM 1832 N N . HIS A 1 226 ? 25.849 0.393 -22.858 1.00 52.78 226 HIS A N 1
ATOM 1833 C CA . HIS A 1 226 ? 26.277 1.398 -23.837 1.00 52.78 226 HIS A CA 1
ATOM 1834 C C . HIS A 1 226 ? 27.365 2.344 -23.341 1.00 52.78 226 HIS A C 1
ATOM 1836 O O . HIS A 1 226 ? 28.121 2.871 -24.151 1.00 52.78 226 HIS A O 1
ATOM 1842 N N . TYR A 1 227 ? 27.415 2.614 -22.037 1.00 56.22 227 TYR A N 1
ATOM 1843 C CA . TYR A 1 227 ? 28.429 3.495 -21.472 1.00 56.22 227 TYR A CA 1
ATOM 1844 C C . TYR A 1 227 ? 29.756 2.754 -21.334 1.00 56.22 227 TYR A C 1
ATOM 1846 O O . TYR A 1 227 ? 30.791 3.316 -21.664 1.00 56.22 227 TYR A O 1
ATOM 1854 N N . LEU A 1 228 ? 29.722 1.480 -20.927 1.00 56.28 228 LEU A N 1
ATOM 1855 C CA . LEU A 1 228 ? 30.933 0.699 -20.696 1.00 56.28 228 LEU A CA 1
ATOM 1856 C C . LEU A 1 228 ? 31.711 0.392 -21.985 1.00 56.28 228 LEU A C 1
ATOM 1858 O O . LEU A 1 228 ? 32.903 0.679 -21.999 1.00 56.28 228 LEU A O 1
ATOM 1862 N N . PRO A 1 229 ? 31.094 -0.078 -23.091 1.00 59.19 229 PRO A N 1
ATOM 1863 C CA . PRO A 1 229 ? 31.846 -0.326 -24.323 1.00 59.19 229 PRO A CA 1
ATOM 1864 C C . PRO A 1 229 ? 32.457 0.948 -24.898 1.00 59.19 229 PRO A C 1
ATOM 1866 O O . PRO A 1 229 ? 33.605 0.935 -25.316 1.00 59.19 229 PRO A O 1
ATOM 1869 N N . LYS A 1 230 ? 31.718 2.065 -24.855 1.00 63.44 230 LYS A N 1
ATOM 1870 C CA . LYS A 1 230 ? 32.215 3.358 -25.330 1.00 63.44 230 LYS A CA 1
ATOM 1871 C C . LYS A 1 230 ? 33.333 3.908 -24.443 1.00 63.44 230 LYS A C 1
ATOM 1873 O O . LYS A 1 230 ? 34.294 4.453 -24.959 1.00 63.44 230 LYS A O 1
ATOM 1878 N N . LEU A 1 231 ? 33.226 3.757 -23.121 1.00 61.44 231 LEU A N 1
ATOM 1879 C CA . LEU A 1 231 ? 34.279 4.152 -22.186 1.00 61.44 231 LEU A CA 1
ATOM 1880 C C . LEU A 1 231 ? 35.547 3.316 -22.402 1.00 61.44 231 LEU A C 1
ATOM 1882 O O . LEU A 1 231 ? 36.639 3.874 -22.390 1.00 61.44 231 LEU A O 1
ATOM 1886 N N . LEU A 1 232 ? 35.406 2.004 -22.616 1.00 62.31 232 LEU A N 1
ATOM 1887 C CA . LEU A 1 232 ? 36.518 1.105 -22.935 1.00 62.31 232 LEU A CA 1
ATOM 1888 C C . LEU A 1 232 ? 37.155 1.469 -24.283 1.00 62.31 232 LEU A C 1
ATOM 1890 O O . LEU A 1 232 ? 38.364 1.652 -24.337 1.00 62.31 232 LEU A O 1
ATOM 1894 N N . GLU A 1 233 ? 36.353 1.687 -25.327 1.00 70.44 233 GLU A N 1
ATOM 1895 C CA . GLU A 1 233 ? 36.814 2.144 -26.646 1.00 70.44 233 GLU A CA 1
ATOM 1896 C C . GLU A 1 233 ? 37.530 3.504 -26.558 1.00 70.44 233 GLU A C 1
ATOM 1898 O O . GLU A 1 233 ? 38.635 3.669 -27.066 1.00 70.44 233 GLU A O 1
ATOM 1903 N N . ASP A 1 234 ? 36.950 4.484 -25.860 1.00 69.88 234 ASP A N 1
ATOM 1904 C CA . ASP A 1 234 ? 37.557 5.806 -25.681 1.00 69.88 234 ASP A CA 1
ATOM 1905 C C . ASP A 1 234 ? 38.831 5.745 -24.808 1.00 69.88 234 ASP A C 1
ATOM 1907 O O . ASP A 1 234 ? 39.734 6.566 -24.985 1.00 69.88 234 ASP A O 1
ATOM 1911 N N . THR A 1 235 ? 38.951 4.757 -23.912 1.00 66.81 235 THR A N 1
ATOM 1912 C CA . THR A 1 235 ? 40.171 4.488 -23.127 1.00 66.81 235 THR A CA 1
ATOM 1913 C C . THR A 1 235 ? 41.256 3.832 -23.984 1.00 66.81 235 THR A C 1
ATOM 1915 O O . THR A 1 235 ? 42.403 4.272 -23.944 1.00 66.81 235 THR A O 1
ATOM 1918 N N . GLU A 1 236 ? 40.914 2.833 -24.803 1.00 70.19 236 GLU A N 1
ATOM 1919 C CA . GLU A 1 236 ? 41.837 2.190 -25.754 1.00 70.19 236 GLU A CA 1
ATOM 1920 C C . GLU A 1 236 ? 42.361 3.179 -26.803 1.00 70.19 236 GLU A C 1
ATOM 1922 O O . GLU A 1 236 ? 43.535 3.147 -27.170 1.00 70.19 236 GLU A O 1
ATOM 1927 N N . LEU A 1 237 ? 41.512 4.112 -27.239 1.00 75.00 237 LEU A N 1
ATOM 1928 C CA . LEU A 1 237 ? 41.875 5.188 -28.161 1.00 75.00 237 LEU A CA 1
ATOM 1929 C C . LEU A 1 237 ? 42.626 6.349 -27.481 1.00 75.00 237 LEU A C 1
ATOM 1931 O O . LEU A 1 237 ? 42.953 7.329 -28.153 1.00 75.00 237 LEU A O 1
ATOM 1935 N N . GLY A 1 238 ? 42.874 6.278 -26.167 1.00 71.38 238 GLY A N 1
ATOM 1936 C CA . GLY A 1 238 ? 43.584 7.306 -25.398 1.00 71.38 238 GLY A CA 1
ATOM 1937 C C . GLY A 1 238 ? 42.846 8.645 -25.294 1.00 71.38 238 GLY A C 1
ATOM 1938 O O . GLY A 1 238 ? 43.464 9.668 -25.011 1.00 71.38 238 GLY A O 1
ATOM 1939 N N . LYS A 1 239 ? 41.532 8.665 -25.544 1.00 70.38 239 LYS A N 1
ATOM 1940 C CA . LYS A 1 239 ? 40.692 9.874 -25.504 1.00 70.38 239 LYS A CA 1
ATOM 1941 C C . LYS A 1 239 ? 40.248 10.247 -24.090 1.00 70.38 239 LYS A C 1
ATOM 1943 O O . LYS A 1 239 ? 39.782 11.364 -23.879 1.00 70.38 239 LYS A O 1
ATOM 1948 N N . VAL A 1 240 ? 40.368 9.325 -23.137 1.00 64.25 240 VAL A N 1
ATOM 1949 C CA . VAL A 1 240 ? 40.087 9.555 -21.716 1.00 64.25 240 VAL A CA 1
ATOM 1950 C C . VAL A 1 240 ? 41.419 9.603 -20.972 1.00 64.25 240 VAL A C 1
ATOM 1952 O O . VAL A 1 240 ? 42.143 8.610 -20.940 1.00 64.25 240 VAL A O 1
ATOM 1955 N N . GLU A 1 241 ? 41.761 10.749 -20.374 1.00 57.81 241 GLU A N 1
ATOM 1956 C CA . GLU A 1 241 ? 42.949 10.856 -19.522 1.00 57.81 241 GLU A CA 1
ATOM 1957 C C . GLU A 1 241 ? 42.821 9.880 -18.345 1.00 57.81 241 GLU A C 1
ATOM 1959 O O . GLU A 1 241 ? 41.926 9.987 -17.502 1.00 57.81 241 GLU A O 1
ATOM 1964 N N . THR A 1 242 ? 43.757 8.937 -18.264 1.00 53.72 242 THR A N 1
ATOM 1965 C CA . THR A 1 242 ? 43.850 7.884 -17.240 1.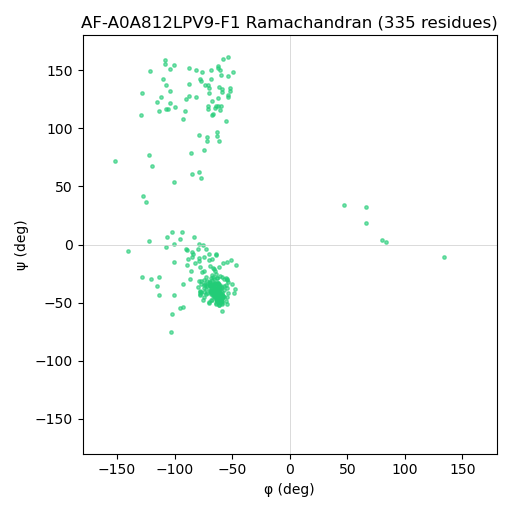00 53.72 242 THR A CA 1
ATOM 1966 C C . THR A 1 242 ? 43.845 8.411 -15.800 1.00 53.72 242 THR A C 1
ATOM 1968 O O . THR A 1 242 ? 43.592 7.643 -14.875 1.00 53.72 242 THR A O 1
ATOM 1971 N N . GLN A 1 243 ? 44.064 9.715 -15.587 1.00 46.00 243 GLN A N 1
ATOM 1972 C CA . GLN A 1 243 ? 44.006 10.356 -14.271 1.00 46.00 243 GLN A CA 1
ATOM 1973 C C . GLN A 1 243 ? 42.586 10.589 -13.732 1.00 46.00 243 GLN A C 1
ATOM 1975 O O . GLN A 1 243 ? 42.421 10.647 -12.516 1.00 46.00 243 GLN A O 1
ATOM 1980 N N . VAL A 1 244 ? 41.551 10.667 -14.580 1.00 47.03 244 VAL A N 1
ATOM 1981 C CA . VAL A 1 244 ? 40.157 10.819 -14.101 1.00 47.03 244 VAL A CA 1
ATOM 1982 C C . VAL A 1 244 ? 39.592 9.485 -13.607 1.00 47.03 244 VAL A C 1
ATOM 1984 O O . VAL A 1 244 ? 38.662 9.446 -12.803 1.00 47.03 244 VAL A O 1
ATOM 1987 N N . VAL A 1 245 ? 40.202 8.371 -14.012 1.00 47.25 245 VAL A N 1
ATOM 1988 C CA . VAL A 1 245 ? 39.758 7.030 -13.643 1.00 47.25 245 VAL A CA 1
ATOM 1989 C C . VAL A 1 245 ? 40.612 6.465 -12.512 1.00 47.25 245 VAL A C 1
ATOM 1991 O O . VAL A 1 245 ? 41.152 5.361 -12.574 1.00 47.25 245 VAL A O 1
ATOM 1994 N N . GLY A 1 246 ? 40.721 7.225 -11.420 1.00 46.34 246 GLY A N 1
ATOM 1995 C CA . GLY A 1 246 ? 41.063 6.617 -10.141 1.00 46.34 246 GLY A CA 1
ATOM 1996 C C . GLY A 1 246 ? 40.094 5.459 -9.892 1.00 46.34 246 GLY A C 1
ATOM 1997 O O . GLY A 1 246 ? 38.888 5.612 -10.090 1.00 46.34 246 GLY A O 1
ATOM 1998 N N . LYS A 1 247 ? 40.599 4.296 -9.464 1.00 46.09 247 LYS A N 1
ATOM 1999 C CA . LYS A 1 247 ? 39.786 3.098 -9.178 1.00 46.09 247 LYS A CA 1
ATOM 2000 C C . LYS A 1 247 ? 38.587 3.362 -8.248 1.00 46.09 247 LYS A C 1
ATOM 2002 O O . LYS A 1 247 ? 37.721 2.519 -8.170 1.00 46.09 247 LYS A O 1
ATOM 2007 N N . ALA A 1 248 ? 38.494 4.498 -7.561 1.00 42.94 248 ALA A N 1
ATOM 2008 C CA . ALA A 1 248 ? 37.288 4.885 -6.830 1.00 42.94 248 ALA A CA 1
ATOM 2009 C C . ALA A 1 248 ? 36.171 5.439 -7.747 1.00 42.94 248 ALA A C 1
ATOM 2011 O O . ALA A 1 248 ? 35.026 5.019 -7.640 1.00 42.94 248 ALA A O 1
ATOM 2012 N N . ALA A 1 249 ? 36.492 6.301 -8.719 1.00 45.22 249 ALA A N 1
ATOM 2013 C CA . ALA A 1 249 ? 35.501 6.963 -9.579 1.00 45.22 249 ALA A CA 1
ATOM 2014 C C . ALA A 1 249 ? 34.863 6.023 -10.622 1.00 45.22 249 ALA A C 1
ATOM 2016 O O . ALA A 1 249 ? 33.723 6.225 -11.030 1.00 45.22 249 ALA A O 1
ATOM 2017 N N . MET A 1 250 ? 35.586 4.975 -11.040 1.00 42.47 250 MET A N 1
ATOM 2018 C CA . MET A 1 250 ? 35.058 3.934 -11.939 1.00 42.47 250 MET A CA 1
ATOM 2019 C C . MET A 1 250 ? 34.096 2.969 -11.224 1.00 42.47 250 MET A C 1
ATOM 2021 O O . MET A 1 250 ? 33.282 2.332 -11.883 1.00 42.47 250 MET A O 1
ATOM 2025 N N . TRP A 1 251 ? 34.208 2.857 -9.895 1.00 41.84 251 TRP A N 1
ATOM 2026 C CA . TRP A 1 251 ? 33.463 1.905 -9.063 1.00 41.84 251 TRP A CA 1
ATOM 2027 C C . TRP A 1 251 ? 32.263 2.547 -8.346 1.00 41.84 251 TRP A C 1
ATOM 2029 O O . TRP A 1 251 ? 31.360 1.829 -7.929 1.00 41.84 251 TRP A O 1
ATOM 2039 N N . ASP A 1 252 ? 32.197 3.883 -8.291 1.00 40.72 252 ASP A N 1
ATOM 2040 C CA . ASP A 1 252 ? 31.006 4.645 -7.870 1.00 40.72 252 ASP A CA 1
ATOM 2041 C C . ASP A 1 252 ? 29.886 4.663 -8.930 1.00 40.72 252 ASP A C 1
ATOM 2043 O O . ASP A 1 252 ? 28.751 5.067 -8.658 1.00 40.72 252 ASP A O 1
ATOM 2047 N N . HIS A 1 253 ? 30.165 4.201 -10.152 1.00 38.09 253 HIS A N 1
ATOM 2048 C CA . HIS A 1 253 ? 29.125 3.853 -11.110 1.00 38.09 253 HIS A CA 1
ATOM 2049 C C . HIS A 1 253 ? 29.005 2.346 -11.174 1.00 38.09 253 HIS A C 1
ATOM 2051 O O . HIS A 1 253 ? 29.994 1.687 -11.492 1.00 38.09 253 HIS A O 1
ATOM 2057 N N . PRO A 1 254 ? 27.824 1.774 -10.884 1.00 39.28 254 PRO A N 1
ATOM 2058 C CA . PRO A 1 254 ? 27.776 0.343 -10.771 1.00 39.28 254 PRO A CA 1
ATOM 2059 C C . PRO A 1 254 ? 27.948 -0.207 -12.204 1.00 39.28 254 PRO A C 1
ATOM 2061 O O . PRO A 1 254 ? 27.255 0.144 -13.162 1.00 39.28 254 PRO A O 1
ATOM 2064 N N . LEU A 1 255 ? 29.033 -0.938 -12.399 1.00 39.34 255 LEU A N 1
ATOM 2065 C CA . LEU A 1 255 ? 29.268 -1.710 -13.605 1.00 39.34 255 LEU A CA 1
ATOM 2066 C C . LEU A 1 255 ? 28.391 -2.951 -13.489 1.00 39.34 255 LEU A C 1
ATOM 2068 O O . LEU A 1 255 ? 28.101 -3.402 -12.380 1.00 39.34 255 LEU A O 1
ATOM 2072 N N . ALA A 1 256 ? 27.911 -3.475 -14.613 1.00 39.50 256 ALA A N 1
ATOM 2073 C CA . ALA A 1 256 ? 27.102 -4.683 -14.617 1.00 39.50 256 ALA A CA 1
ATOM 2074 C C . ALA A 1 256 ? 27.887 -5.792 -13.910 1.00 39.50 256 ALA A C 1
ATOM 2076 O O . ALA A 1 256 ? 28.859 -6.310 -14.448 1.00 39.50 256 ALA A O 1
ATOM 2077 N N . CYS A 1 257 ? 27.468 -6.120 -12.689 1.00 38.31 257 CYS A N 1
ATOM 2078 C CA . CYS A 1 257 ? 27.991 -7.239 -11.928 1.00 38.31 257 CYS A CA 1
ATOM 2079 C C . CYS A 1 257 ? 27.671 -8.541 -12.668 1.00 38.31 257 CYS A C 1
ATOM 2081 O O . CYS A 1 257 ? 26.580 -9.093 -12.527 1.00 38.31 257 CYS A O 1
ATOM 2083 N N . GLY A 1 258 ? 28.640 -9.027 -13.436 1.00 46.62 258 GLY A N 1
ATOM 2084 C CA . GLY A 1 258 ? 28.885 -10.446 -13.658 1.00 46.62 258 GLY A CA 1
ATOM 2085 C C . GLY A 1 258 ? 30.171 -10.854 -12.930 1.00 46.62 258 GLY A C 1
ATOM 2086 O O . GLY A 1 258 ? 31.001 -10.003 -12.622 1.00 46.62 258 GLY A O 1
ATOM 2087 N N . ASP A 1 259 ? 30.343 -12.150 -12.652 1.00 42.41 259 ASP A N 1
ATOM 2088 C CA . ASP A 1 259 ? 31.558 -12.696 -12.015 1.00 42.41 259 ASP A CA 1
ATOM 2089 C C . ASP A 1 259 ? 32.830 -12.528 -12.896 1.00 42.41 259 ASP A C 1
ATOM 2091 O O . ASP A 1 259 ? 33.935 -12.785 -12.423 1.00 42.41 259 ASP A O 1
ATOM 2095 N N . ASP A 1 260 ? 32.689 -12.093 -14.158 1.00 44.09 260 ASP A N 1
ATOM 2096 C CA . ASP A 1 260 ? 33.786 -11.803 -15.091 1.00 44.09 260 ASP A CA 1
ATOM 2097 C C . ASP A 1 260 ? 33.845 -10.293 -15.416 1.00 44.09 260 ASP A C 1
ATOM 2099 O O . ASP A 1 260 ? 32.914 -9.763 -16.031 1.00 44.09 260 ASP A O 1
ATOM 2103 N N . PRO A 1 261 ? 34.924 -9.585 -15.028 1.00 47.91 261 PRO A N 1
ATOM 2104 C CA . PRO A 1 261 ? 35.078 -8.149 -15.258 1.00 47.91 261 PRO A CA 1
ATOM 2105 C C . PRO A 1 261 ? 35.307 -7.762 -16.731 1.00 47.91 261 PRO A C 1
ATOM 2107 O O . PRO A 1 261 ? 35.297 -6.570 -17.035 1.00 47.91 261 PRO A O 1
ATOM 2110 N N . ASN A 1 262 ? 35.514 -8.723 -17.639 1.00 47.19 262 ASN A N 1
ATOM 2111 C CA . ASN A 1 262 ? 35.848 -8.460 -19.043 1.00 47.19 262 ASN A CA 1
ATOM 2112 C C . ASN A 1 262 ? 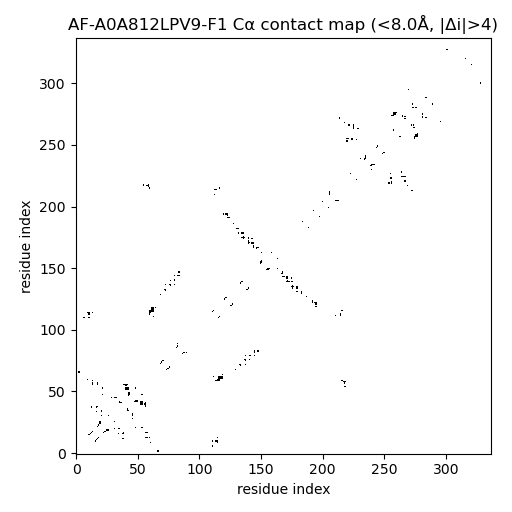34.706 -8.761 -20.032 1.00 47.19 262 ASN A C 1
ATOM 2114 O O . ASN A 1 262 ? 34.869 -8.544 -21.233 1.00 47.19 262 ASN A O 1
ATOM 2118 N N . GLU A 1 263 ? 33.556 -9.265 -19.573 1.00 42.59 263 GLU A N 1
ATOM 2119 C CA . GLU A 1 263 ? 32.470 -9.703 -20.459 1.00 42.59 263 GLU A CA 1
ATOM 2120 C C . GLU A 1 263 ? 31.287 -8.716 -20.466 1.00 42.59 263 GLU A C 1
ATOM 2122 O O . GLU A 1 263 ? 30.588 -8.530 -19.469 1.00 42.59 263 GLU A O 1
ATOM 2127 N N . VAL A 1 264 ? 31.002 -8.113 -21.626 1.00 42.94 264 VAL A N 1
ATOM 2128 C CA . VAL A 1 264 ? 29.810 -7.271 -21.829 1.00 42.94 264 VAL A CA 1
ATOM 2129 C C . VAL A 1 264 ? 28.659 -8.134 -22.346 1.00 42.94 264 VAL A C 1
ATOM 2131 O O . VAL A 1 264 ? 28.706 -8.643 -23.465 1.00 42.94 264 VAL A O 1
ATOM 2134 N N . ARG A 1 265 ? 27.591 -8.279 -21.555 1.00 45.69 265 ARG A N 1
ATOM 2135 C CA . ARG A 1 265 ? 26.417 -9.090 -21.924 1.00 45.69 265 ARG A CA 1
ATOM 2136 C C . ARG A 1 265 ? 25.229 -8.230 -22.352 1.00 45.69 265 ARG A C 1
ATOM 2138 O O . ARG A 1 265 ? 24.857 -7.281 -21.665 1.00 45.69 265 ARG A O 1
ATOM 2145 N N . TYR A 1 266 ? 24.621 -8.587 -23.486 1.00 38.16 266 TYR A N 1
ATOM 2146 C CA . TYR A 1 266 ? 23.476 -7.880 -24.068 1.00 38.16 266 TYR A CA 1
ATOM 2147 C C . TYR A 1 266 ? 22.196 -8.062 -23.244 1.00 38.16 266 TYR A C 1
ATOM 2149 O O . TYR A 1 266 ? 21.840 -9.179 -22.871 1.00 38.16 266 TYR A O 1
ATOM 2157 N N . TYR A 1 267 ? 21.482 -6.957 -23.012 1.00 43.88 267 TYR A N 1
ATOM 2158 C CA . TYR A 1 267 ? 20.218 -6.944 -22.275 1.00 43.88 267 TYR A CA 1
ATOM 2159 C C . TYR A 1 267 ? 19.011 -7.193 -23.184 1.00 43.88 267 TYR A C 1
ATOM 2161 O O . TYR A 1 267 ? 18.889 -6.597 -24.255 1.00 43.88 267 TYR A O 1
ATOM 2169 N N . SER A 1 268 ? 18.075 -8.005 -22.693 1.00 38.19 268 SER A N 1
ATOM 2170 C CA . SER A 1 268 ? 16.688 -8.047 -23.150 1.00 38.19 268 SER A CA 1
ATOM 2171 C C . SER A 1 268 ? 15.787 -7.930 -21.919 1.00 38.19 268 SER A C 1
ATOM 2173 O O . SER A 1 268 ? 15.992 -8.701 -20.980 1.00 38.19 268 SER A O 1
ATOM 2175 N N . PRO A 1 269 ? 14.786 -7.030 -21.911 1.00 38.41 269 PRO A N 1
ATOM 2176 C CA . PRO A 1 269 ? 13.761 -7.010 -20.869 1.00 38.41 269 PRO A CA 1
ATOM 2177 C C . PRO A 1 269 ? 13.128 -8.392 -20.688 1.00 38.41 269 PRO A C 1
ATOM 2179 O O . PRO A 1 269 ? 12.792 -9.022 -21.693 1.00 38.41 269 PRO A O 1
ATOM 2182 N N . GLY A 1 270 ? 13.017 -8.866 -19.442 1.00 40.19 270 GLY A N 1
ATOM 2183 C CA . GLY A 1 270 ? 12.541 -10.216 -19.104 1.00 40.19 270 GLY A CA 1
ATOM 2184 C C . GLY A 1 270 ? 13.612 -11.315 -19.175 1.00 40.19 270 GLY A C 1
ATOM 2185 O O . GLY A 1 270 ? 13.309 -12.487 -18.968 1.00 40.19 270 GLY A O 1
ATOM 2186 N N . LYS A 1 271 ? 14.869 -10.968 -19.493 1.00 46.81 271 LYS A N 1
ATOM 2187 C CA . LYS A 1 271 ? 16.001 -11.912 -19.558 1.00 46.81 271 LYS A CA 1
ATOM 2188 C C . LYS A 1 271 ? 17.167 -11.509 -18.683 1.00 46.81 271 LYS A C 1
ATOM 2190 O O . LYS A 1 271 ? 18.334 -11.688 -19.030 1.00 46.81 271 LYS A O 1
ATOM 2195 N N . GLU A 1 272 ? 16.860 -10.956 -17.528 1.00 48.22 272 GLU A N 1
ATOM 2196 C CA . GLU A 1 272 ? 17.867 -10.437 -16.627 1.00 48.22 272 GLU A CA 1
ATOM 2197 C C . GLU A 1 272 ? 18.769 -11.544 -16.039 1.00 48.22 272 GLU A C 1
ATOM 2199 O O . GLU A 1 272 ? 19.912 -11.291 -15.656 1.00 48.22 272 GLU A O 1
ATOM 2204 N N . TYR A 1 273 ? 18.309 -12.800 -16.068 1.00 46.50 273 TYR A N 1
ATOM 2205 C CA . TYR A 1 273 ? 19.105 -13.984 -15.739 1.00 46.50 273 TYR A CA 1
ATOM 2206 C C . TYR A 1 273 ? 20.322 -14.182 -16.666 1.00 46.50 273 TYR A C 1
ATOM 2208 O O . TYR A 1 273 ? 21.283 -14.853 -16.288 1.00 46.50 273 TYR A O 1
ATOM 2216 N N . LEU A 1 274 ? 20.342 -13.571 -17.860 1.00 41.44 274 LEU A N 1
ATOM 2217 C CA . LEU A 1 274 ? 21.477 -13.647 -18.789 1.00 41.44 274 LEU A CA 1
ATOM 2218 C C . LEU A 1 274 ? 22.743 -12.937 -18.269 1.00 41.44 274 LEU A C 1
ATOM 2220 O O . LEU A 1 274 ? 23.837 -13.156 -18.794 1.00 41.44 274 LEU A O 1
ATOM 2224 N N . HIS A 1 275 ? 22.636 -12.138 -17.206 1.00 46.28 275 HIS A N 1
ATOM 2225 C CA . HIS A 1 275 ? 23.773 -11.447 -16.589 1.00 46.28 275 HIS A CA 1
ATOM 2226 C C . HIS A 1 275 ? 24.557 -12.304 -15.586 1.00 46.28 275 HIS A C 1
ATOM 2228 O O . HIS A 1 275 ? 25.635 -11.917 -15.147 1.00 46.28 275 HIS A O 1
ATOM 2234 N N . PHE A 1 276 ? 24.064 -13.494 -15.252 1.00 48.34 276 PHE A N 1
ATOM 2235 C CA . PHE A 1 276 ? 24.786 -14.425 -14.395 1.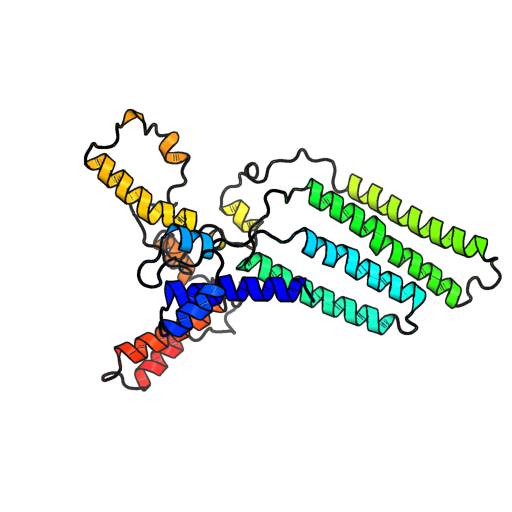00 48.34 276 PHE A CA 1
ATOM 2236 C C . PHE A 1 276 ? 25.841 -15.225 -15.144 1.00 48.34 276 PHE A C 1
ATOM 2238 O O . PHE A 1 276 ? 25.629 -15.571 -16.301 1.00 48.34 276 PHE A O 1
ATOM 2245 N N . SER A 1 277 ? 26.928 -15.615 -14.474 1.00 50.34 277 SER A N 1
ATOM 2246 C CA . SER A 1 277 ? 27.893 -16.576 -15.024 1.00 50.34 277 SER A CA 1
ATOM 2247 C C . SER A 1 277 ? 27.184 -17.826 -15.582 1.00 50.34 277 SER A C 1
ATOM 2249 O O . SER A 1 277 ? 26.124 -18.203 -15.070 1.00 50.34 277 SER A O 1
ATOM 2251 N N . PRO A 1 278 ? 27.719 -18.486 -16.629 1.00 53.22 278 PRO A N 1
ATOM 2252 C CA . PRO A 1 278 ? 27.048 -19.620 -17.275 1.00 53.22 278 PRO A CA 1
ATOM 2253 C C . PRO A 1 278 ? 26.682 -20.736 -16.284 1.00 53.22 278 PRO A C 1
ATOM 2255 O O . PRO A 1 278 ? 25.657 -21.392 -16.430 1.00 53.22 278 PRO A O 1
ATOM 2258 N N . GLU A 1 279 ? 27.467 -20.898 -15.217 1.00 54.97 279 GLU A N 1
ATOM 2259 C CA . GLU A 1 279 ? 27.201 -21.828 -14.116 1.00 54.97 279 GLU A CA 1
ATOM 2260 C C . GLU A 1 279 ? 25.969 -21.444 -13.281 1.00 54.97 279 GLU A C 1
ATOM 2262 O O . GLU A 1 279 ? 25.172 -22.305 -12.908 1.00 54.97 279 GLU A O 1
ATOM 2267 N N . LYS A 1 280 ? 25.776 -20.151 -12.996 1.00 52.88 280 LYS A N 1
ATOM 2268 C CA . LYS A 1 280 ? 24.597 -19.623 -12.293 1.00 52.88 280 LYS A CA 1
ATOM 2269 C C . LYS A 1 280 ? 23.363 -19.601 -13.199 1.00 52.88 280 LYS A C 1
ATOM 2271 O O . LYS A 1 280 ? 22.276 -19.891 -12.717 1.00 52.88 280 LYS A O 1
ATOM 2276 N N . GLN A 1 281 ? 23.524 -19.334 -14.498 1.00 50.62 281 GLN A N 1
ATOM 2277 C CA . GLN A 1 281 ? 22.452 -19.496 -15.489 1.00 50.62 281 GLN A CA 1
ATOM 2278 C C . GLN A 1 281 ? 21.996 -20.942 -15.584 1.00 50.62 281 GLN A C 1
ATOM 2280 O O . GLN A 1 281 ? 20.802 -21.202 -15.573 1.00 50.62 281 GLN A O 1
ATOM 2285 N N . LYS A 1 282 ? 22.944 -21.880 -15.624 1.00 56.25 282 LYS A N 1
ATOM 2286 C CA . LYS A 1 282 ? 22.658 -23.309 -15.611 1.00 56.25 282 LYS A CA 1
ATOM 2287 C C . LYS A 1 282 ? 21.912 -23.698 -14.335 1.00 56.25 282 LYS A C 1
ATOM 2289 O O . LYS A 1 282 ? 20.869 -24.316 -14.437 1.00 56.25 282 LYS A O 1
ATOM 2294 N N . LYS A 1 283 ? 22.325 -23.206 -13.161 1.00 56.97 283 LYS A N 1
ATOM 2295 C CA . LYS A 1 283 ? 21.560 -23.370 -11.907 1.00 56.97 283 LYS A CA 1
ATOM 2296 C C . LYS A 1 283 ? 20.189 -22.690 -11.918 1.00 56.97 283 LYS A C 1
ATOM 2298 O O . LYS A 1 283 ? 19.304 -23.149 -11.213 1.00 56.97 283 LYS A O 1
ATOM 2303 N N . MET A 1 284 ? 20.005 -21.605 -12.671 1.00 52.84 284 MET A N 1
ATOM 2304 C CA . MET A 1 284 ? 18.700 -20.960 -12.853 1.00 52.84 284 MET A CA 1
ATOM 2305 C C . MET A 1 284 ? 17.789 -21.695 -13.833 1.00 52.84 284 MET A C 1
ATOM 2307 O O . MET A 1 284 ? 16.579 -21.658 -13.676 1.00 52.84 284 MET A O 1
ATOM 2311 N N . GLN A 1 285 ? 18.367 -22.355 -14.831 1.00 55.19 285 GLN A N 1
ATOM 2312 C CA . GLN A 1 285 ? 17.656 -23.218 -15.771 1.00 55.19 285 GLN A CA 1
ATOM 2313 C C . GLN A 1 285 ? 17.351 -24.594 -15.161 1.00 55.19 285 GLN A C 1
ATOM 2315 O O . GLN A 1 285 ? 16.350 -25.205 -15.507 1.00 55.19 285 GLN A O 1
ATOM 2320 N N . GLU A 1 286 ? 18.219 -25.083 -14.272 1.00 59.12 286 GLU A N 1
ATOM 2321 C CA . GLU A 1 286 ? 18.065 -26.340 -13.527 1.00 59.12 286 GLU A CA 1
ATOM 2322 C C . GLU A 1 286 ? 17.249 -26.164 -12.238 1.00 59.12 286 GLU A C 1
ATOM 2324 O O . GLU A 1 286 ? 16.706 -27.135 -11.717 1.00 59.12 286 GLU A O 1
ATOM 2329 N N . GLY A 1 287 ? 17.184 -24.946 -11.700 1.00 57.31 287 GLY A N 1
ATOM 2330 C CA . GLY A 1 287 ? 16.351 -24.599 -10.556 1.00 57.31 287 GLY A CA 1
ATOM 2331 C C . GLY A 1 287 ? 14.948 -24.196 -10.993 1.00 57.31 287 GLY A C 1
ATOM 2332 O O . GLY A 1 287 ? 14.755 -23.660 -12.081 1.00 57.31 287 GLY A O 1
ATOM 2333 N N . ASP A 1 288 ? 13.974 -24.409 -10.116 1.00 49.50 288 ASP A N 1
ATOM 2334 C CA . ASP A 1 288 ? 12.558 -24.116 -10.354 1.00 49.50 288 ASP A CA 1
ATOM 2335 C C . ASP A 1 288 ? 12.277 -22.601 -10.229 1.00 49.50 288 ASP A C 1
ATOM 2337 O O . ASP A 1 288 ? 11.529 -22.131 -9.376 1.00 49.50 288 ASP A O 1
ATOM 2341 N N . PHE A 1 289 ? 12.974 -21.792 -11.034 1.00 49.66 289 PHE A N 1
ATOM 2342 C CA . PHE A 1 289 ? 12.846 -20.330 -11.058 1.00 49.66 289 PHE A CA 1
ATOM 2343 C C . PHE A 1 289 ? 11.678 -19.851 -11.927 1.00 49.66 289 PHE A C 1
ATOM 2345 O O . PHE A 1 289 ? 11.510 -18.648 -12.116 1.00 49.66 289 PHE A O 1
ATOM 2352 N N . HIS A 1 290 ? 10.857 -20.772 -12.437 1.00 51.03 290 HIS A N 1
ATOM 2353 C CA . HIS A 1 290 ? 9.572 -20.440 -13.029 1.00 51.03 290 HIS A CA 1
ATOM 2354 C C . HIS A 1 290 ? 8.604 -20.030 -11.921 1.00 51.03 290 HIS A C 1
ATOM 2356 O O . HIS A 1 290 ? 7.871 -20.848 -11.366 1.00 51.03 290 HIS A O 1
ATOM 2362 N N . ASP A 1 291 ? 8.588 -18.739 -11.599 1.00 51.59 291 ASP A N 1
ATOM 2363 C CA . ASP A 1 291 ? 7.508 -18.202 -10.791 1.00 51.59 291 ASP A CA 1
ATOM 2364 C C . ASP A 1 291 ? 6.226 -18.291 -11.627 1.00 51.59 291 ASP A C 1
ATOM 2366 O O . ASP A 1 291 ? 6.073 -17.628 -12.650 1.00 51.59 291 ASP A O 1
ATOM 2370 N N . TRP A 1 292 ? 5.285 -19.140 -11.219 1.00 54.75 292 TRP A N 1
ATOM 2371 C CA . TRP A 1 292 ? 3.992 -19.289 -11.891 1.00 54.75 292 TRP A CA 1
ATOM 2372 C C . TRP A 1 292 ? 3.206 -17.965 -11.956 1.00 54.75 292 TRP A C 1
ATOM 2374 O O . TRP A 1 292 ? 2.269 -17.847 -12.748 1.00 54.75 292 TRP A O 1
ATOM 2384 N N . LEU A 1 293 ? 3.598 -16.967 -11.154 1.00 46.72 293 LEU A N 1
ATOM 2385 C CA . LEU A 1 293 ? 3.092 -15.596 -11.180 1.00 46.72 293 LEU A CA 1
ATOM 2386 C C . LEU A 1 293 ? 3.713 -14.721 -12.292 1.00 46.72 293 LEU A C 1
ATOM 2388 O O . LEU A 1 293 ? 3.306 -13.565 -12.454 1.00 46.72 293 LEU A O 1
ATOM 2392 N N . GLU A 1 294 ? 4.684 -15.220 -13.063 1.00 53.19 294 GLU A N 1
ATOM 2393 C CA . GLU A 1 294 ? 5.239 -14.589 -14.272 1.00 53.19 294 GLU A CA 1
ATOM 2394 C C . GLU A 1 294 ? 4.400 -14.936 -15.505 1.00 53.19 294 GLU A C 1
ATOM 2396 O O . GLU A 1 294 ? 4.745 -15.779 -16.332 1.00 53.19 294 GLU A O 1
ATOM 2401 N N . PHE A 1 295 ? 3.267 -14.244 -15.657 1.00 50.22 295 PHE A N 1
ATOM 2402 C CA . PHE A 1 295 ? 2.409 -14.355 -16.843 1.00 50.22 295 PHE A CA 1
ATOM 2403 C C . PHE A 1 295 ? 3.180 -14.104 -18.158 1.00 50.22 295 PHE A C 1
ATOM 2405 O O . PHE A 1 295 ? 2.858 -14.668 -19.207 1.00 50.22 295 PHE A O 1
ATOM 2412 N N . GLU A 1 296 ? 4.229 -13.283 -18.103 1.00 49.00 296 GLU A N 1
ATOM 2413 C CA . GLU A 1 296 ? 5.117 -12.972 -19.217 1.00 49.00 296 GLU A CA 1
ATOM 2414 C C . GLU A 1 296 ? 5.810 -14.210 -19.788 1.00 49.00 296 GLU A C 1
ATOM 2416 O O . GLU A 1 296 ? 5.897 -14.314 -21.009 1.00 49.00 296 GLU A O 1
ATOM 2421 N N . SER A 1 297 ? 6.215 -15.179 -18.960 1.00 54.31 297 SER A N 1
ATOM 2422 C CA . SER A 1 297 ? 6.853 -16.415 -19.435 1.00 54.31 297 SER A CA 1
ATOM 2423 C C . SER A 1 297 ? 5.927 -17.200 -20.371 1.00 54.31 297 SER A C 1
ATOM 2425 O O . SER A 1 297 ? 6.372 -17.763 -21.372 1.00 54.31 297 SER A O 1
ATOM 2427 N N . TYR A 1 298 ? 4.616 -17.174 -20.110 1.00 56.12 298 TYR A N 1
ATOM 2428 C CA . TYR A 1 298 ? 3.613 -17.815 -20.962 1.00 56.12 298 TYR A CA 1
ATOM 2429 C C . TYR A 1 298 ? 3.403 -17.054 -22.273 1.00 56.12 298 TYR A C 1
ATOM 2431 O O . TYR A 1 298 ? 3.320 -17.660 -23.343 1.00 56.12 298 TYR A O 1
ATOM 2439 N N . LEU A 1 299 ? 3.341 -15.720 -22.218 1.00 52.34 299 LEU A N 1
ATOM 2440 C CA . LEU A 1 299 ? 3.236 -14.891 -23.420 1.00 52.34 299 LEU A CA 1
ATOM 2441 C C . LEU A 1 299 ? 4.492 -14.973 -24.292 1.00 52.34 299 LEU A C 1
A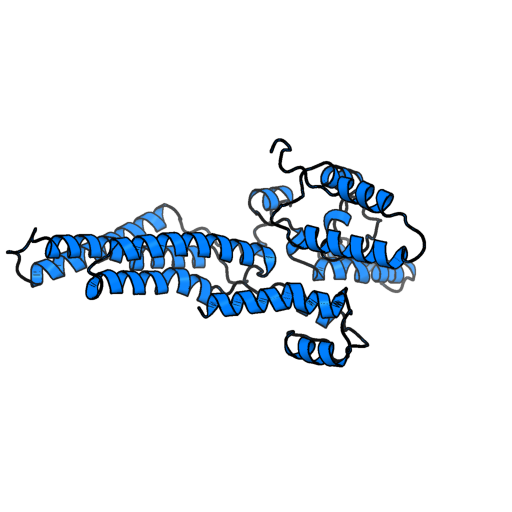TOM 2443 O O . LEU A 1 299 ? 4.382 -14.966 -25.515 1.00 52.34 299 LEU A O 1
ATOM 2447 N N . GLU A 1 300 ? 5.672 -15.073 -23.689 1.00 56.88 300 GLU A N 1
ATOM 2448 C CA . GLU A 1 300 ? 6.935 -15.267 -24.397 1.00 56.88 300 GLU A CA 1
ATOM 2449 C C . GLU A 1 300 ? 7.018 -16.652 -25.027 1.00 56.88 300 GLU A C 1
ATOM 2451 O O . GLU A 1 300 ? 7.426 -16.757 -26.182 1.00 56.88 300 GLU A O 1
ATOM 2456 N N . ALA A 1 301 ? 6.556 -17.698 -24.338 1.00 63.25 301 ALA A N 1
ATOM 2457 C CA . ALA A 1 301 ? 6.422 -19.025 -24.931 1.00 63.25 301 ALA A CA 1
ATOM 2458 C C . ALA A 1 301 ? 5.490 -18.992 -26.157 1.00 63.25 301 ALA A C 1
ATOM 2460 O O . ALA A 1 301 ? 5.834 -19.514 -27.220 1.00 63.25 301 ALA A O 1
ATOM 2461 N N . LEU A 1 302 ? 4.348 -18.301 -26.055 1.00 60.34 302 LEU A N 1
ATOM 2462 C CA . LEU A 1 302 ? 3.424 -18.097 -27.176 1.00 60.34 302 LEU A CA 1
ATOM 2463 C C . LEU A 1 302 ? 4.042 -17.256 -28.305 1.00 60.34 302 LEU A C 1
ATOM 2465 O O . LEU A 1 302 ? 3.862 -17.581 -29.479 1.00 60.34 302 LEU A O 1
ATOM 2469 N N . GLY A 1 303 ? 4.791 -16.204 -27.975 1.00 59.97 303 GLY A N 1
ATOM 2470 C CA . GLY A 1 303 ? 5.496 -15.357 -28.937 1.00 59.97 303 GLY A CA 1
ATOM 2471 C C . GLY A 1 303 ? 6.598 -16.116 -29.675 1.00 59.97 303 GLY A C 1
ATOM 2472 O O . GLY A 1 303 ? 6.665 -16.069 -30.902 1.00 59.97 303 GLY A O 1
ATOM 2473 N N . HIS A 1 304 ? 7.402 -16.896 -28.953 1.00 60.97 304 HIS A N 1
ATOM 2474 C CA . HIS A 1 304 ? 8.432 -17.763 -29.518 1.00 60.97 304 HIS A CA 1
ATOM 2475 C C . HIS A 1 304 ? 7.819 -18.838 -30.420 1.00 60.97 304 HIS A C 1
ATOM 2477 O O . HIS A 1 304 ? 8.327 -19.101 -31.509 1.00 60.97 304 HIS A O 1
ATOM 2483 N N . MET A 1 305 ? 6.679 -19.411 -30.026 1.00 58.88 305 MET A N 1
ATOM 2484 C CA . MET A 1 305 ? 5.904 -20.307 -30.882 1.00 58.88 305 MET A CA 1
ATOM 2485 C C . MET A 1 305 ? 5.399 -19.621 -32.152 1.00 58.88 305 MET A C 1
ATOM 2487 O O . MET A 1 305 ? 5.526 -20.178 -33.242 1.00 58.88 305 MET A O 1
ATOM 2491 N N . ALA A 1 306 ? 4.852 -18.410 -32.042 1.00 60.25 306 ALA A N 1
ATOM 2492 C CA . ALA A 1 306 ? 4.389 -17.644 -33.193 1.00 60.25 306 ALA A CA 1
ATOM 2493 C C . ALA A 1 306 ? 5.544 -17.312 -34.155 1.00 60.25 306 ALA A C 1
ATOM 2495 O O . ALA A 1 306 ? 5.385 -17.430 -35.373 1.00 60.25 306 ALA A O 1
ATOM 2496 N N . ASP A 1 307 ? 6.718 -16.972 -33.621 1.00 62.28 307 ASP A N 1
ATOM 2497 C CA . ASP A 1 307 ? 7.936 -16.724 -34.391 1.00 62.28 307 ASP A CA 1
ATOM 2498 C C . ASP A 1 307 ? 8.491 -17.993 -35.038 1.00 62.28 307 ASP A C 1
ATOM 2500 O O . ASP A 1 307 ? 8.869 -17.963 -36.211 1.00 62.28 307 ASP A O 1
ATOM 2504 N N . LEU A 1 308 ? 8.491 -19.129 -34.334 1.00 6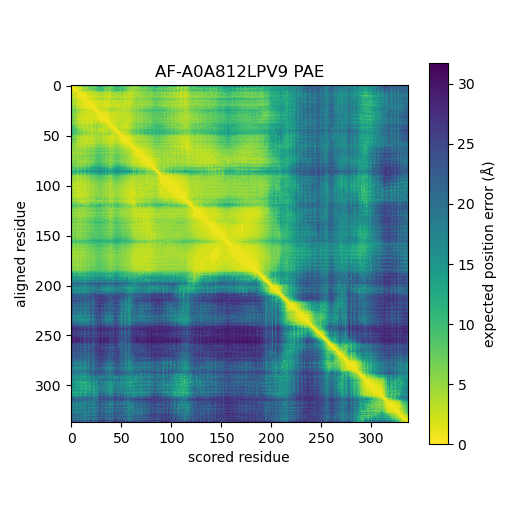2.25 308 LEU A N 1
ATOM 2505 C CA . LEU A 1 308 ? 8.836 -20.429 -34.911 1.00 62.25 308 LEU A CA 1
ATOM 2506 C C . LEU A 1 308 ? 7.893 -20.775 -36.066 1.00 62.25 308 LEU A C 1
ATOM 2508 O O . LEU A 1 308 ? 8.365 -21.127 -37.147 1.00 62.25 308 LEU A O 1
ATOM 2512 N N . CYS A 1 309 ? 6.584 -20.601 -35.884 1.00 62.09 309 CYS A N 1
ATOM 2513 C CA . CYS A 1 309 ? 5.576 -20.802 -36.924 1.00 62.09 309 CYS A CA 1
ATOM 2514 C C . CYS A 1 309 ? 5.757 -19.843 -38.115 1.00 62.09 309 CYS A C 1
ATOM 2516 O O . CYS A 1 309 ? 5.596 -20.259 -39.264 1.00 62.09 309 CYS A O 1
ATOM 2518 N N . ARG A 1 310 ? 6.137 -18.578 -37.877 1.00 64.44 310 ARG A N 1
ATOM 2519 C CA . ARG A 1 310 ? 6.461 -17.603 -38.936 1.00 64.44 310 ARG A CA 1
ATOM 2520 C C . ARG A 1 310 ? 7.726 -17.977 -39.702 1.00 64.44 310 ARG A C 1
ATOM 2522 O O . ARG A 1 310 ? 7.700 -17.977 -40.928 1.00 64.44 310 ARG A O 1
ATOM 2529 N N . ARG A 1 311 ? 8.812 -18.321 -39.005 1.00 65.69 311 ARG A N 1
ATOM 2530 C CA . ARG A 1 311 ? 10.097 -18.715 -39.616 1.00 65.69 311 ARG A CA 1
ATOM 2531 C C . ARG A 1 311 ? 9.989 -20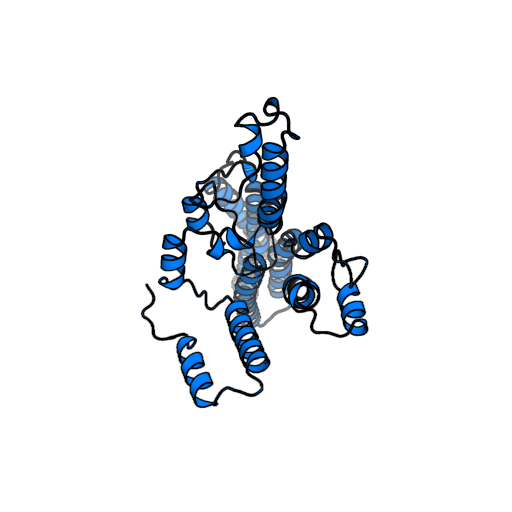.026 -40.392 1.00 65.69 311 ARG A C 1
ATOM 2533 O O . ARG A 1 311 ? 10.711 -20.228 -41.360 1.00 65.69 311 ARG A O 1
ATOM 2540 N N . LYS A 1 312 ? 9.083 -20.912 -39.973 1.00 58.44 312 LYS A N 1
ATOM 2541 C CA . LYS A 1 312 ? 8.892 -22.251 -40.546 1.00 58.44 312 LYS A CA 1
ATOM 2542 C C . LYS A 1 312 ? 7.684 -22.362 -41.476 1.00 58.44 312 LYS A C 1
ATOM 2544 O O . LYS A 1 312 ? 7.351 -23.481 -41.877 1.00 58.44 312 LYS A O 1
ATOM 2549 N N . ARG A 1 313 ? 7.058 -21.240 -41.858 1.00 49.94 313 ARG A N 1
ATOM 2550 C CA . ARG A 1 313 ? 5.973 -21.181 -42.851 1.00 49.94 313 ARG A CA 1
ATOM 2551 C C . ARG A 1 313 ? 6.504 -21.696 -44.197 1.00 49.94 313 ARG A C 1
ATOM 2553 O O . ARG A 1 313 ? 7.069 -20.951 -44.988 1.00 49.94 313 ARG A O 1
ATOM 2560 N N . GLY A 1 314 ? 6.394 -23.011 -44.389 1.00 56.84 314 GLY A N 1
ATOM 2561 C CA . GLY A 1 314 ? 6.850 -23.744 -45.569 1.00 56.84 314 GLY A CA 1
ATOM 2562 C C . GLY A 1 314 ? 7.632 -25.043 -45.319 1.00 56.84 314 GLY A C 1
ATOM 2563 O O . GLY A 1 314 ? 7.851 -25.758 -46.291 1.00 56.84 314 GLY A O 1
ATOM 2564 N N . ARG A 1 315 ? 8.078 -25.385 -44.092 1.00 58.06 315 ARG A N 1
ATOM 2565 C CA . ARG A 1 315 ? 8.980 -26.555 -43.906 1.00 58.06 315 ARG A CA 1
ATOM 2566 C C . ARG A 1 315 ? 8.781 -27.468 -42.694 1.00 58.06 315 ARG A C 1
ATOM 2568 O O . ARG A 1 315 ? 9.472 -28.478 -42.641 1.00 58.06 315 ARG A O 1
ATOM 2575 N N . VAL A 1 316 ? 7.892 -27.185 -41.741 1.00 58.00 316 VAL A N 1
ATOM 2576 C CA . VAL A 1 316 ? 7.810 -28.023 -40.525 1.00 58.00 316 VAL A CA 1
ATOM 2577 C C . VAL A 1 316 ? 6.525 -28.818 -40.433 1.00 58.00 316 VAL A C 1
ATOM 2579 O O . VAL A 1 316 ? 5.429 -28.276 -40.553 1.00 58.00 316 VAL A O 1
ATOM 2582 N N . LYS A 1 317 ? 6.697 -30.130 -40.240 1.00 70.62 317 LYS A N 1
ATOM 2583 C CA . LYS A 1 317 ? 5.608 -31.083 -40.052 1.00 70.62 317 LYS A CA 1
ATOM 2584 C C . LYS A 1 317 ? 4.979 -30.851 -38.668 1.00 70.62 317 LYS A C 1
ATOM 2586 O O . LYS A 1 317 ? 5.726 -30.679 -37.704 1.00 70.62 317 LYS A O 1
ATOM 2591 N N . PRO A 1 318 ? 3.640 -30.871 -38.541 1.00 66.62 318 PRO A N 1
ATOM 2592 C CA . PRO A 1 318 ? 2.935 -30.620 -37.278 1.00 66.62 318 PRO A CA 1
ATOM 2593 C C . PRO A 1 318 ? 3.450 -31.442 -36.085 1.00 66.62 318 PRO A C 1
ATOM 2595 O O . PRO A 1 318 ? 3.505 -30.945 -34.966 1.00 66.62 318 PRO A O 1
ATOM 2598 N N . GLU A 1 319 ? 3.898 -32.671 -36.327 1.00 73.75 319 GLU A N 1
ATOM 2599 C CA . GLU A 1 319 ? 4.413 -33.602 -35.313 1.00 73.75 319 GLU A CA 1
ATOM 2600 C C . GLU A 1 319 ? 5.666 -33.087 -34.576 1.00 73.75 319 GLU A C 1
ATOM 2602 O O . GLU A 1 319 ? 5.812 -33.302 -33.373 1.00 73.75 319 GLU A O 1
ATOM 2607 N N . GLU A 1 320 ? 6.556 -32.355 -35.258 1.00 68.75 320 GLU A N 1
ATOM 2608 C CA . GLU A 1 320 ? 7.734 -31.746 -34.619 1.00 68.75 320 GLU A CA 1
ATOM 2609 C C . GLU A 1 320 ? 7.358 -30.563 -33.725 1.00 68.75 320 GLU A C 1
ATOM 2611 O O . GLU A 1 320 ? 8.009 -30.330 -32.707 1.00 68.75 320 GLU A O 1
ATOM 2616 N N . LEU A 1 321 ? 6.297 -29.830 -34.078 1.00 61.94 321 LEU A N 1
ATOM 2617 C CA . LEU A 1 321 ? 5.795 -28.724 -33.266 1.00 61.94 321 LEU A CA 1
ATOM 2618 C C . LEU A 1 321 ? 5.232 -29.243 -31.935 1.00 61.94 321 LEU A C 1
ATOM 2620 O O . LEU A 1 321 ? 5.532 -28.676 -30.888 1.00 61.94 321 LEU A O 1
ATOM 2624 N N . TYR A 1 322 ? 4.481 -30.349 -31.962 1.00 65.31 322 TYR A N 1
ATOM 2625 C CA . TYR A 1 322 ? 3.942 -30.974 -30.749 1.00 65.31 322 TYR A CA 1
ATOM 2626 C C . TYR A 1 322 ? 5.039 -31.519 -29.824 1.00 65.31 322 TYR A C 1
ATOM 2628 O O . TYR A 1 322 ? 4.964 -31.302 -28.617 1.00 65.31 322 TYR A O 1
ATOM 2636 N N . LYS A 1 323 ? 6.099 -32.133 -30.369 1.00 71.06 323 LYS A N 1
ATOM 2637 C CA . LYS A 1 323 ? 7.264 -32.553 -29.567 1.00 71.06 323 LYS A CA 1
ATOM 2638 C C . LYS A 1 323 ? 7.993 -31.380 -28.912 1.00 71.06 323 LYS A C 1
ATOM 2640 O O . LYS A 1 323 ? 8.433 -31.496 -27.775 1.00 71.06 323 LYS A O 1
ATOM 2645 N N . GLN A 1 324 ? 8.128 -30.250 -29.609 1.00 63.25 324 GLN A N 1
ATOM 2646 C CA . GLN A 1 324 ? 8.736 -29.055 -29.014 1.00 63.25 324 GLN A CA 1
ATOM 2647 C C . GLN A 1 324 ? 7.840 -28.434 -27.942 1.00 63.25 324 GLN A C 1
ATOM 2649 O O . GLN A 1 324 ? 8.346 -27.985 -26.924 1.00 63.25 324 GLN A O 1
ATOM 2654 N N . LEU A 1 325 ? 6.522 -28.466 -28.128 1.00 56.62 325 LEU A N 1
ATOM 2655 C CA . LEU A 1 325 ? 5.549 -28.031 -27.127 1.00 56.62 325 LEU A CA 1
ATOM 2656 C C . LEU A 1 325 ? 5.588 -28.861 -25.839 1.00 56.62 325 LEU A C 1
ATOM 2658 O O . LEU A 1 325 ? 5.386 -28.310 -24.761 1.00 56.62 325 LEU A O 1
ATOM 2662 N N . GLU A 1 326 ? 5.875 -30.161 -25.927 1.00 66.94 326 GLU A N 1
ATOM 2663 C CA . GLU A 1 326 ? 6.047 -31.003 -24.738 1.00 66.94 326 GLU A CA 1
ATOM 2664 C C . GLU A 1 326 ? 7.273 -30.627 -23.901 1.00 66.94 326 GLU A C 1
ATOM 2666 O O . GLU A 1 326 ? 7.212 -30.766 -22.685 1.00 66.94 326 GLU A O 1
ATOM 2671 N N . LEU A 1 327 ? 8.331 -30.068 -24.503 1.00 59.38 327 LEU A N 1
ATOM 2672 C CA . LEU A 1 327 ? 9.491 -29.550 -23.759 1.00 59.38 327 LEU A CA 1
ATOM 2673 C C . LEU A 1 327 ? 9.169 -28.289 -22.941 1.00 59.38 327 LEU A C 1
ATOM 2675 O O . LEU A 1 327 ? 9.911 -27.958 -22.025 1.00 59.38 327 LEU A O 1
ATOM 2679 N N . TYR A 1 328 ? 8.076 -27.595 -23.268 1.00 51.38 328 TYR A N 1
ATOM 2680 C CA . TYR A 1 328 ? 7.603 -26.407 -22.552 1.00 51.38 328 TYR A CA 1
ATOM 2681 C C . TYR A 1 328 ? 6.357 -26.683 -21.697 1.00 51.38 328 TYR A C 1
ATOM 2683 O O . TYR A 1 328 ? 5.778 -25.747 -21.141 1.00 51.38 328 TYR A O 1
ATOM 2691 N N . LYS A 1 329 ? 5.911 -27.943 -21.580 1.00 56.28 329 LYS A N 1
ATOM 2692 C CA . LYS A 1 329 ? 4.874 -28.297 -20.605 1.00 56.28 329 LYS A CA 1
ATOM 2693 C C . LYS A 1 329 ? 5.461 -28.142 -19.207 1.00 56.28 329 LYS A C 1
ATOM 2695 O O . LYS A 1 329 ? 6.320 -28.915 -18.801 1.00 56.28 329 LYS A O 1
ATOM 2700 N N . ILE A 1 330 ? 4.958 -27.155 -18.478 1.00 51.91 330 ILE A N 1
ATOM 2701 C CA . ILE A 1 330 ? 5.228 -26.993 -17.053 1.00 51.91 330 ILE A CA 1
ATOM 2702 C C . ILE A 1 330 ? 4.610 -28.195 -16.332 1.00 51.91 330 ILE A C 1
ATOM 2704 O O . ILE A 1 330 ? 3.397 -28.414 -16.412 1.00 51.91 330 ILE A O 1
ATOM 2708 N N . ASP A 1 331 ? 5.442 -29.000 -15.671 1.00 56.09 331 ASP A N 1
ATOM 2709 C CA . ASP A 1 331 ? 4.972 -30.124 -14.866 1.00 56.09 331 ASP A CA 1
ATOM 2710 C C . ASP A 1 331 ? 4.464 -29.608 -13.515 1.00 56.09 331 ASP A C 1
ATOM 2712 O O . ASP A 1 331 ? 5.216 -29.422 -12.562 1.00 56.09 331 ASP A O 1
ATOM 2716 N N . PHE A 1 332 ? 3.155 -29.369 -13.431 1.00 45.94 332 PHE A N 1
ATOM 2717 C CA . PHE A 1 332 ? 2.501 -28.897 -12.207 1.00 45.94 332 PHE A CA 1
ATOM 2718 C C . PHE A 1 332 ? 2.576 -29.893 -11.034 1.00 45.94 332 PHE A C 1
ATOM 2720 O O . PHE A 1 332 ? 2.197 -29.532 -9.917 1.00 45.94 332 PHE A O 1
ATOM 2727 N N . ASN A 1 333 ? 3.042 -31.127 -11.272 1.00 46.12 333 ASN A N 1
ATOM 2728 C CA . ASN A 1 333 ? 3.179 -32.169 -10.256 1.00 46.12 333 ASN A CA 1
ATOM 2729 C C . ASN A 1 333 ? 4.616 -32.341 -9.738 1.00 46.12 333 ASN A C 1
ATOM 2731 O O . ASN A 1 333 ? 4.835 -33.203 -8.882 1.00 46.12 333 ASN A O 1
ATOM 2735 N N . ALA A 1 334 ? 5.587 -31.555 -10.216 1.00 49.75 334 ALA A N 1
ATOM 2736 C CA . ALA A 1 334 ? 6.947 -31.613 -9.694 1.00 49.75 334 ALA A CA 1
ATOM 2737 C C . ALA A 1 334 ? 6.958 -31.301 -8.177 1.00 49.75 334 ALA A C 1
ATOM 2739 O O . ALA A 1 334 ? 6.269 -30.376 -7.725 1.00 49.75 334 ALA A O 1
ATOM 2740 N N . PRO A 1 335 ? 7.679 -32.090 -7.356 1.00 38.66 335 PRO A N 1
ATOM 2741 C CA . PRO A 1 335 ? 7.711 -31.892 -5.914 1.00 38.66 335 PRO A CA 1
ATOM 2742 C C . PRO A 1 335 ? 8.339 -30.536 -5.587 1.00 38.66 335 PRO A C 1
ATOM 2744 O O . PRO A 1 335 ? 9.495 -30.275 -5.906 1.00 38.66 335 PRO A O 1
ATOM 2747 N N . ARG A 1 336 ? 7.547 -29.684 -4.933 1.00 40.69 336 ARG A N 1
ATOM 2748 C CA . ARG A 1 336 ? 7.951 -28.352 -4.471 1.00 40.69 336 ARG A CA 1
ATOM 2749 C C . ARG A 1 336 ? 8.988 -28.510 -3.355 1.00 40.69 336 ARG A C 1
ATOM 2751 O O . ARG A 1 336 ? 8.692 -29.192 -2.372 1.00 40.69 336 ARG A O 1
ATOM 2758 N N . ILE A 1 337 ? 10.169 -27.913 -3.519 1.00 36.97 337 ILE A N 1
ATOM 2759 C CA . ILE A 1 337 ? 11.238 -27.878 -2.503 1.00 36.97 337 ILE A CA 1
ATOM 2760 C C . ILE A 1 337 ? 11.099 -26.625 -1.645 1.00 36.97 337 ILE A C 1
ATOM 2762 O O . ILE A 1 337 ? 10.878 -25.540 -2.230 1.00 36.97 337 ILE A O 1
#

Sequence (337 aa):
MGYLTGSIVSYVQANLVAKIIYVWKCLPESLLGILKALLPWSPASLTVYDRRSAEMGFRAGQIGLPWDYSNLILNPLLVFFTFFVISMSSWTECAGLVVWTLFFYGWSRFMHLRVQSIAFYSTDKLDRNVWMIWGAAPLALVATSAIAWQFRAGVLEDAPLWQKWALLLFTYVFCSLLWVVTLRKMYPNTTEKGPDARDGDFLNCKKDWIFSWFNCNPVFTVKCLHYLPKLLEDTELGKVETQVVGKAAMWDHPLACGDDPNEVRYYSPGKEYLHFSPEKQKKMQEGDFHDWLEFESYLEALGHMADLCRRKRGRVKPEELYKQLELYKIDFNAPRI

Foldseek 3Di:
DVVVVVLVLLLCQQPPLLCCQPPVVPDDPVVNVVSQVSFVLRAPDSVDRDPVSSQVSNAFAAPPVVVVLCVLAVVLLVLLVCLLPPDPCVPVSVVVVVVVVVVVVVVVVLSCQARHDYDQPPWPVVVLVSQLNNQLRNVLSVQLSVLSVCVVVVVPVVDDPVVSVVVSVCSSRVRSVVSNVVSCVVDPDDDIDGPVNPDDDQVVCVVVDVHRPLRHHPVLLVCLQPVVVVVVVCVVVVVDPCVVPDVVVVVVRPHLDEPDPPDRDDDDRVVSLSSYDVVSNVVCVVDPVPPVSPPVVVVVVVVVLVVVCVVCVDPDDVVVSVVVVVVVPDPPPPDDD

Secondary structure (DSSP, 8-state):
-HHHHHHHHHHIIIIIIHIIIIII--S-HHHHHHHHHTSTT--S-SSS--HHHHHHHTSPEEP-HHHHHIIIIIHHHHHHHHHHHT-S-HHHHHHHHHHHHHHHHHHHHHHHHHTEEPPTT--HHHHHHHHHHHIIIIIHHHHHHHHHHHHHTTTTTTS-HHHHHHHHHHHHHHHHHHHHHHHHHHS--PPPPPGGG----HHHHHHH-SS-GGGS-HHHHHHHHHHHHHHHHHHHTT-S-TTT--TTTTTSS-----S-TT--PPP-TT-GGGGS-HHHHHHHHHTT---TT-HHHHHHHHHHHHHHHHHTTTT--HHHHHHHHHTT---TTSPP-

Organism: NCBI:txid878477

Nearest PDB structures (foldseek):
  8jps-assembly1_A  TM=4.152E-01  e=2.196E+00  Homo sapiens

pLDDT: mean 71.0, std 18.39, range [36.97, 97.62]

Solvent-accessible surface area (backbone atoms only — not comparable to full-atom values): 19909 Å² total; per-residue (Å²): 110,72,64,61,57,55,49,51,51,50,42,44,34,49,59,50,50,42,37,44,67,75,70,62,60,79,63,59,68,73,58,45,55,56,54,39,75,68,36,72,57,49,49,95,41,96,89,52,72,49,63,69,32,52,49,57,39,64,49,54,47,59,53,60,57,75,58,53,50,40,57,63,42,50,50,51,38,54,53,53,52,40,55,74,75,70,51,90,58,58,66,64,53,51,53,50,50,51,55,49,49,55,52,48,52,54,49,49,51,52,42,52,73,73,40,35,32,87,41,94,79,74,40,74,67,52,54,51,50,50,53,42,50,40,38,36,48,46,52,11,48,54,58,25,46,54,55,53,48,42,48,74,70,49,79,52,61,89,56,55,70,68,57,55,51,49,50,41,52,48,46,26,55,50,42,19,50,52,40,46,54,50,49,49,68,78,54,58,92,69,82,83,64,56,86,84,62,69,82,57,60,70,74,54,47,47,73,80,32,97,55,63,81,74,79,75,45,71,59,56,55,51,43,34,62,55,49,47,60,52,52,51,50,35,44,76,69,61,74,47,67,73,79,74,56,44,78,61,64,61,60,77,44,78,64,75,80,37,93,50,95,86,69,89,67,88,86,49,94,96,44,62,64,69,49,43,47,72,70,54,35,47,51,49,72,74,38,92,68,74,54,87,86,46,63,61,62,57,53,48,52,52,48,53,48,52,48,51,52,61,78,38,72,88,77,69,61,70,69,61,56,55,58,55,50,58,76,66,57,79,67,88,79,63,84,85,129

Radius of gyration: 27.61 Å; Cα contacts (8 Å, |Δi|>4): 208; chains: 1; bounding box: 75×46×78 Å